Protein AF-A0A3R6WWB3-F1 (afdb_monomer_lite)

InterPro domains:
  IPR013087 Zinc finger C2H2-type [PS00028] (86-108)
  IPR022755 Zinc finger, double-stranded RNA binding [PF12171] (85-109)
  IPR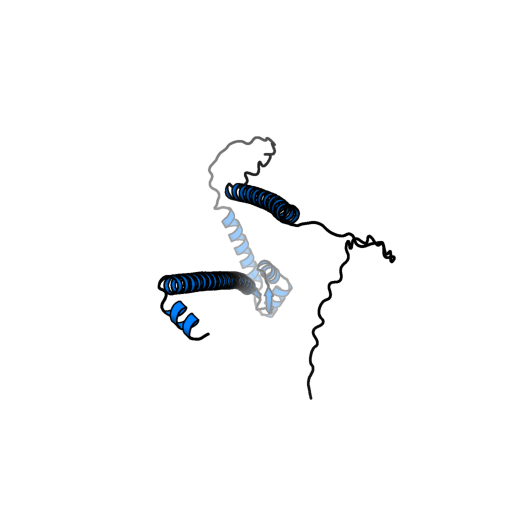036236 Zinc finger C2H2 superfamily [SSF57667] (83-112)
  IPR044648 DNAJ protein JJJ1 homolog, plant [PTHR45495] (1-199)

Foldseek 3Di:
DVVVVVCLVPPPVNVVVVVVVVVVVVVVVVVVVVVVVVVVVVVVVVVVVVVVVVVVVVVVVVVVVVVVVVVVVVVVVLQVVQFDADPLVRDTDSHPVVVVVVLPDPVNCVSCVVVVHHNVVVVVVVVVVVVVVVVVVPPPDDDDDDDDDDDDDDDDPPPPPPDDPVNVVVVVVVVVVVVVVVVVVVVVVVVVVVVVVVVVVPDDDDDDDDDDDDDDDDDDDDPDDDDDPDDDDDDDDDDDD

Secondary structure (DSSP, 8-state):
-HHHHHHHHH-HHHHHHHHHHHHHHHHHHHHHHHHHHHHHHHHHHHHHHHHHHHHHHHHHHHHHHHHHHHHHHHHHHHHHHT-EEETTTTEEESSHHHHHHHHHSHHHHHHHHHTT--THHHHHHHHHHHHHHHHTTSSS------------------------HHHHHHHHHHHHHHHHHHHHHHHHHHHHHHHHHHHHTT-----PPP--------------------PPP--------

Organism: Aphanomyces astaci (NCBI:txid112090)

Sequence (241 aa):
RALADYVRKRDKRMIKHAQEKEALRLSQAADKAAAAAARKLAFEAEKAAFQASWEAAATTSEYAAETLRAEEAKRRAKADAMVLVCHLCKKEFKSEKQAQNHLISKKHRDQMVLAGVDPSLLDELDELDARTHDHNQQTTASPSEQTTASPDQQTTPKVVVLLTPEEEAAKRQERDERERKAADKRQERKDKRKTQKKTSDGSVPIPMPALGKGKRVDDDEFPCGSCAMAFPTLKMCTTLP

Structure (mmCIF, N/CA/C/O backbone):
data_AF-A0A3R6WWB3-F1
#
_entry.id   AF-A0A3R6WWB3-F1
#
loop_
_atom_site.group_PDB
_atom_site.id
_atom_site.type_symbol
_atom_site.label_atom_id
_atom_site.label_alt_id
_atom_site.label_comp_id
_atom_site.label_asym_id
_atom_site.label_entity_id
_atom_site.label_seq_id
_atom_site.pdbx_PDB_ins_code
_atom_site.Cartn_x
_atom_site.Cartn_y
_atom_site.Cartn_z
_atom_site.occupancy
_atom_site.B_iso_or_equiv
_atom_site.auth_seq_id
_atom_site.auth_comp_id
_atom_site.auth_asym_id
_atom_site.auth_atom_id
_atom_site.pdbx_PDB_model_num
ATOM 1 N N . ARG A 1 1 ? 29.011 -2.802 -64.422 1.00 65.88 1 ARG A N 1
ATOM 2 C CA . ARG A 1 1 ? 28.680 -2.521 -62.997 1.00 65.88 1 ARG A CA 1
ATOM 3 C C . ARG A 1 1 ? 29.518 -3.359 -62.019 1.00 65.88 1 ARG A C 1
ATOM 5 O O . ARG A 1 1 ? 30.057 -2.770 -61.095 1.00 65.88 1 ARG A O 1
ATOM 12 N N . ALA A 1 2 ? 29.756 -4.653 -62.275 1.00 81.19 2 ALA A N 1
ATOM 13 C CA . ALA A 1 2 ? 30.529 -5.544 -61.391 1.00 81.19 2 ALA A CA 1
ATOM 14 C C . ALA A 1 2 ? 31.968 -5.086 -61.043 1.00 81.19 2 ALA A C 1
ATOM 16 O O . ALA A 1 2 ? 32.386 -5.215 -59.896 1.00 81.19 2 ALA A O 1
ATOM 17 N N . LEU A 1 3 ? 32.713 -4.494 -61.988 1.00 82.69 3 LEU A N 1
ATOM 18 C CA . LEU A 1 3 ? 34.083 -4.019 -61.731 1.00 82.69 3 LEU A CA 1
ATOM 19 C C . LEU A 1 3 ? 34.128 -2.883 -60.688 1.00 82.69 3 LEU A C 1
ATOM 21 O O . LEU A 1 3 ? 35.012 -2.841 -59.838 1.00 82.69 3 LEU A O 1
ATOM 25 N N . ALA A 1 4 ? 33.139 -1.985 -60.717 1.00 84.88 4 ALA A N 1
ATOM 26 C CA . ALA A 1 4 ? 33.050 -0.862 -59.786 1.00 84.88 4 ALA A CA 1
ATOM 27 C C . ALA A 1 4 ? 32.705 -1.321 -58.361 1.00 84.88 4 ALA A C 1
ATOM 29 O O . ALA A 1 4 ? 33.215 -0.764 -57.392 1.00 84.88 4 ALA A O 1
ATOM 30 N N . ASP A 1 5 ? 31.869 -2.354 -58.227 1.00 86.00 5 ASP A N 1
ATOM 31 C CA . ASP A 1 5 ? 31.566 -2.963 -56.930 1.00 86.00 5 ASP A CA 1
ATOM 32 C C . ASP A 1 5 ? 32.775 -3.737 -56.382 1.00 86.00 5 ASP A C 1
ATOM 34 O O . ASP A 1 5 ? 33.032 -3.693 -55.181 1.00 86.00 5 ASP A O 1
ATOM 38 N N . TYR A 1 6 ? 33.556 -4.388 -57.252 1.00 88.12 6 TYR A N 1
ATOM 39 C CA . TYR A 1 6 ? 34.809 -5.052 -56.879 1.00 88.12 6 TYR A CA 1
ATOM 40 C C . TYR A 1 6 ? 35.859 -4.056 -56.357 1.00 88.12 6 TYR A C 1
ATOM 42 O O . TYR A 1 6 ? 36.451 -4.286 -55.303 1.00 88.12 6 TYR A O 1
ATOM 50 N N . VAL A 1 7 ? 36.027 -2.905 -57.021 1.00 89.94 7 VAL A N 1
ATOM 51 C CA . VAL A 1 7 ? 36.916 -1.830 -56.545 1.00 89.94 7 VAL A CA 1
ATOM 52 C C . VAL A 1 7 ? 36.409 -1.239 -55.226 1.00 89.94 7 VAL A C 1
ATOM 54 O O . VAL A 1 7 ? 37.186 -1.132 -54.281 1.00 89.94 7 VAL A O 1
ATOM 57 N N . ARG A 1 8 ? 35.106 -0.940 -55.098 1.00 87.38 8 ARG A N 1
ATOM 58 C CA . ARG A 1 8 ? 34.522 -0.417 -53.844 1.00 87.38 8 ARG A CA 1
ATOM 59 C C . ARG A 1 8 ? 34.650 -1.386 -52.666 1.00 87.38 8 ARG A C 1
ATOM 61 O O . ARG A 1 8 ? 34.860 -0.935 -51.547 1.00 87.38 8 ARG A O 1
ATOM 68 N N . LYS A 1 9 ? 34.556 -2.698 -52.901 1.00 88.19 9 LYS A N 1
ATOM 69 C CA . LYS A 1 9 ? 34.743 -3.732 -51.866 1.00 88.19 9 LYS A CA 1
ATOM 70 C C . LYS A 1 9 ? 36.196 -3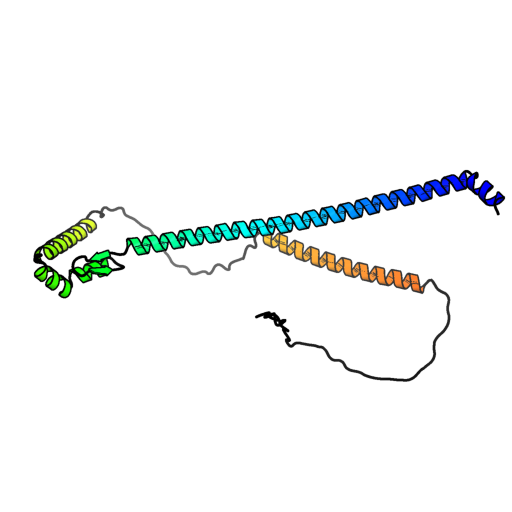.892 -51.420 1.00 88.19 9 LYS A C 1
ATOM 72 O O . LYS A 1 9 ? 36.418 -4.365 -50.313 1.00 88.19 9 LYS A O 1
ATOM 77 N N . ARG A 1 10 ? 37.169 -3.535 -52.264 1.00 90.38 10 ARG A N 1
ATOM 78 C CA . ARG A 1 10 ? 38.607 -3.687 -51.981 1.00 90.38 10 ARG A CA 1
ATOM 79 C C . ARG A 1 10 ? 39.285 -2.370 -51.580 1.00 90.38 10 ARG A C 1
ATOM 81 O O . ARG A 1 10 ? 40.380 -2.398 -51.018 1.00 90.38 10 ARG A O 1
ATOM 88 N N . ASP A 1 11 ? 38.648 -1.226 -51.836 1.00 92.38 11 ASP A N 1
ATOM 89 C CA . ASP A 1 11 ? 39.118 0.082 -51.381 1.00 92.38 11 ASP A CA 1
ATOM 90 C C . ASP A 1 11 ? 39.045 0.169 -49.849 1.00 92.38 11 ASP A C 1
ATOM 92 O O . ASP A 1 11 ? 37.975 0.167 -49.237 1.00 92.38 11 ASP A O 1
ATOM 96 N N . LYS A 1 12 ? 40.220 0.291 -49.226 1.00 91.81 12 LYS A N 1
ATOM 97 C CA . LYS A 1 12 ? 40.393 0.368 -47.771 1.00 91.81 12 LYS A CA 1
ATOM 98 C C . LYS A 1 12 ? 39.580 1.498 -47.134 1.00 91.81 12 LYS A C 1
ATOM 100 O O . LYS A 1 12 ? 39.138 1.343 -46.000 1.00 91.81 12 LYS A O 1
ATOM 105 N N . ARG A 1 13 ? 39.370 2.622 -47.829 1.00 91.44 13 ARG A N 1
ATOM 106 C CA . ARG A 1 13 ? 38.587 3.753 -47.298 1.00 91.44 13 ARG A CA 1
ATOM 107 C C . ARG A 1 13 ? 37.105 3.415 -47.208 1.00 91.44 13 ARG A C 1
ATOM 109 O O . ARG A 1 13 ? 36.472 3.715 -46.201 1.00 91.44 13 ARG A O 1
ATOM 116 N N . MET A 1 14 ? 36.578 2.731 -48.220 1.00 89.38 14 MET A N 1
ATOM 117 C CA . MET A 1 14 ? 35.185 2.285 -48.236 1.00 89.38 14 MET A CA 1
ATOM 118 C C . MET A 1 14 ? 34.925 1.203 -47.187 1.00 89.38 14 MET A C 1
ATOM 120 O O . MET A 1 14 ? 33.883 1.233 -46.537 1.00 89.38 14 MET A O 1
ATOM 124 N N . ILE A 1 15 ? 35.883 0.294 -46.975 1.00 90.31 15 ILE A N 1
ATOM 125 C CA . ILE A 1 15 ? 35.802 -0.727 -45.921 1.00 90.31 15 ILE A CA 1
ATOM 126 C C . ILE A 1 15 ? 35.776 -0.070 -44.535 1.00 90.31 15 ILE A C 1
ATOM 128 O O . ILE A 1 15 ? 34.892 -0.389 -43.745 1.00 90.31 15 ILE A O 1
ATOM 132 N N . LYS A 1 16 ? 36.684 0.877 -44.252 1.00 94.50 16 LYS A N 1
ATOM 133 C CA . LYS A 1 16 ? 36.702 1.607 -42.970 1.00 94.50 16 LYS A CA 1
ATOM 134 C C . LYS A 1 16 ? 35.398 2.356 -42.722 1.00 94.50 16 LYS A C 1
ATOM 136 O O . LYS A 1 16 ? 34.787 2.176 -41.680 1.00 94.50 16 LYS A O 1
ATOM 141 N N . HIS A 1 17 ? 34.918 3.103 -43.713 1.00 93.00 17 HIS A N 1
ATOM 142 C CA . HIS A 1 17 ? 33.653 3.824 -43.598 1.00 93.00 17 HIS A CA 1
ATOM 143 C C . HIS A 1 17 ? 32.457 2.876 -43.384 1.00 93.00 17 HIS A C 1
ATOM 145 O O . HIS A 1 17 ? 31.541 3.185 -42.625 1.00 93.00 17 HIS A O 1
ATOM 151 N N . ALA A 1 18 ? 32.447 1.700 -44.022 1.00 91.12 18 ALA A N 1
ATOM 152 C CA . ALA A 1 18 ? 31.419 0.688 -43.782 1.00 91.12 18 ALA A CA 1
ATOM 153 C C . ALA A 1 18 ? 31.501 0.104 -42.360 1.00 91.12 18 ALA A C 1
ATOM 155 O O . ALA A 1 18 ? 30.469 -0.037 -41.710 1.00 91.12 18 ALA A O 1
ATOM 156 N N . GLN A 1 19 ? 32.708 -0.178 -41.861 1.00 94.12 19 GLN A N 1
ATOM 157 C CA . GLN A 1 19 ? 32.939 -0.665 -40.498 1.00 94.12 19 GLN A CA 1
ATOM 158 C C . GLN A 1 19 ? 32.554 0.374 -39.441 1.00 94.12 19 GLN A C 1
ATOM 160 O O . GLN A 1 19 ? 31.873 0.033 -38.483 1.00 94.12 19 GLN A O 1
ATOM 165 N N . GLU A 1 20 ? 32.921 1.641 -39.631 1.00 94.88 20 GLU A N 1
ATOM 166 C CA . GLU A 1 20 ? 32.530 2.752 -38.755 1.00 94.88 20 GLU A CA 1
ATOM 167 C C . GLU A 1 20 ? 31.009 2.937 -38.740 1.00 94.88 20 GLU A C 1
ATOM 169 O O . GLU A 1 20 ? 30.409 3.123 -37.682 1.00 94.88 20 GLU A O 1
ATOM 174 N N . LYS A 1 21 ? 30.359 2.817 -39.904 1.00 95.25 21 LYS A N 1
ATOM 175 C CA . LYS A 1 21 ? 28.900 2.898 -40.014 1.00 95.25 21 LYS A CA 1
ATOM 176 C C . LYS A 1 21 ? 28.201 1.735 -39.308 1.00 95.25 21 LYS A C 1
ATOM 178 O O . LYS A 1 21 ? 27.205 1.967 -38.628 1.00 95.25 21 LYS A O 1
ATOM 183 N N . GLU A 1 22 ? 28.695 0.507 -39.453 1.00 93.75 22 GLU A N 1
ATOM 184 C CA . GLU A 1 22 ? 28.170 -0.659 -38.728 1.00 93.75 22 GLU A CA 1
ATOM 185 C C . GLU A 1 22 ? 28.425 -0.542 -37.220 1.00 93.75 22 GLU A C 1
ATOM 187 O O . GLU A 1 22 ? 27.504 -0.746 -36.433 1.00 93.75 22 GLU A O 1
ATOM 192 N N . ALA A 1 23 ? 29.615 -0.105 -36.800 1.00 95.62 23 ALA A N 1
ATOM 193 C CA . ALA A 1 23 ? 29.936 0.130 -35.393 1.00 95.62 23 ALA A CA 1
ATOM 194 C C . ALA A 1 23 ? 29.017 1.189 -34.762 1.00 95.62 23 ALA A C 1
ATOM 196 O O . ALA A 1 23 ? 28.506 0.979 -33.665 1.00 95.62 23 ALA A O 1
ATOM 197 N N . LEU A 1 24 ? 28.730 2.281 -35.480 1.00 95.25 24 LEU A N 1
ATOM 198 C CA . LEU A 1 24 ? 27.774 3.301 -35.045 1.00 95.25 24 LEU A CA 1
ATOM 199 C C . LEU A 1 24 ? 26.345 2.744 -34.948 1.00 95.25 24 LEU A C 1
ATOM 201 O O . LEU A 1 24 ? 25.599 3.090 -34.036 1.00 95.25 24 LEU A O 1
ATOM 205 N N . ARG A 1 25 ? 25.925 1.883 -35.885 1.00 95.25 25 ARG A N 1
ATOM 206 C CA . ARG A 1 25 ? 24.597 1.251 -35.811 1.00 95.25 25 ARG A CA 1
ATOM 207 C C . ARG A 1 25 ? 24.501 0.283 -34.639 1.00 95.25 25 ARG A C 1
ATOM 209 O O . ARG A 1 25 ? 23.464 0.261 -33.980 1.00 95.25 25 ARG A O 1
ATOM 216 N N . LEU A 1 26 ? 25.558 -0.478 -34.369 1.00 95.44 26 LEU A N 1
ATOM 217 C CA . LEU A 1 26 ? 25.625 -1.392 -33.233 1.00 95.44 26 LEU A CA 1
ATOM 218 C C . LEU A 1 26 ? 25.633 -0.639 -31.902 1.00 95.44 26 LEU A C 1
ATOM 220 O O . LEU A 1 26 ? 24.882 -1.022 -31.009 1.00 95.44 26 LEU A O 1
ATOM 224 N N . SER A 1 27 ? 26.385 0.460 -31.779 1.00 93.81 27 SER A N 1
ATOM 225 C CA . SER A 1 27 ? 26.360 1.281 -30.562 1.00 93.81 27 SER A CA 1
ATOM 226 C C . SER A 1 27 ? 24.981 1.900 -30.336 1.00 93.81 27 SER A C 1
ATOM 228 O O . SER A 1 27 ? 24.410 1.750 -29.263 1.00 93.81 27 SER A O 1
ATOM 230 N N . GLN A 1 28 ? 24.360 2.466 -31.375 1.00 94.75 28 GLN A N 1
ATOM 231 C CA . GLN A 1 28 ? 23.000 3.005 -31.277 1.00 94.75 28 GLN A CA 1
ATOM 232 C C . GLN A 1 28 ? 21.953 1.932 -30.949 1.00 94.75 28 GLN A C 1
ATOM 234 O O . GLN A 1 28 ? 20.959 2.229 -30.284 1.00 94.75 28 GLN A O 1
ATOM 239 N N . ALA A 1 29 ? 22.123 0.701 -31.435 1.00 96.19 29 ALA A N 1
ATOM 240 C CA . ALA A 1 29 ? 21.243 -0.412 -31.094 1.00 96.19 29 ALA A CA 1
ATOM 241 C C . ALA A 1 29 ? 21.435 -0.850 -29.634 1.00 96.19 29 ALA A C 1
ATOM 243 O O . ALA A 1 29 ? 20.441 -1.068 -28.943 1.00 96.19 29 ALA A O 1
ATOM 244 N N . ALA A 1 30 ? 22.681 -0.910 -29.156 1.00 96.31 30 ALA A N 1
ATOM 245 C CA . ALA A 1 30 ? 23.006 -1.207 -27.766 1.00 96.31 30 ALA A CA 1
ATOM 246 C C . ALA A 1 30 ? 22.457 -0.132 -26.814 1.00 96.31 30 ALA A C 1
ATOM 248 O O . ALA A 1 30 ? 21.774 -0.476 -25.853 1.00 96.31 30 ALA A O 1
ATOM 249 N N . ASP A 1 31 ? 22.635 1.153 -27.129 1.00 94.50 31 ASP A N 1
ATOM 250 C CA . ASP A 1 31 ? 22.113 2.268 -26.329 1.00 94.50 31 ASP A CA 1
ATOM 251 C C . ASP A 1 31 ? 20.579 2.249 -26.269 1.00 94.50 31 ASP A C 1
ATOM 253 O O . ASP A 1 31 ? 19.978 2.444 -25.212 1.00 94.50 31 ASP A O 1
ATOM 257 N N . LYS A 1 32 ? 19.915 1.952 -27.395 1.00 95.12 32 LYS A N 1
ATOM 258 C CA . LYS A 1 32 ? 18.452 1.800 -27.439 1.00 95.12 32 LYS A CA 1
ATOM 259 C C . LYS A 1 32 ? 17.975 0.584 -26.650 1.00 95.12 32 LYS A C 1
ATOM 261 O O . LYS A 1 32 ? 16.951 0.680 -25.975 1.00 95.12 32 LYS A O 1
ATOM 266 N N . ALA A 1 33 ? 18.688 -0.539 -26.720 1.00 96.12 33 ALA A N 1
ATOM 267 C CA . ALA A 1 33 ? 18.368 -1.736 -25.950 1.00 96.12 33 ALA A CA 1
ATOM 268 C C . ALA A 1 33 ? 18.559 -1.498 -24.445 1.00 96.12 33 ALA A C 1
ATOM 270 O O . ALA A 1 33 ? 17.676 -1.844 -23.664 1.00 96.12 33 ALA A O 1
ATOM 271 N N . ALA A 1 34 ? 19.645 -0.829 -24.049 1.00 96.31 34 ALA A N 1
ATOM 272 C CA . ALA A 1 34 ? 19.904 -0.436 -22.668 1.00 96.31 34 ALA A CA 1
ATOM 273 C C . ALA A 1 34 ? 18.837 0.540 -22.150 1.00 96.31 34 ALA A C 1
ATOM 275 O O . ALA A 1 34 ? 18.290 0.337 -21.069 1.00 96.31 34 ALA A O 1
ATOM 276 N N . ALA A 1 35 ? 18.454 1.544 -22.945 1.00 96.06 35 ALA A N 1
ATOM 277 C CA . ALA A 1 35 ? 17.377 2.466 -22.590 1.00 96.06 35 ALA A CA 1
ATOM 278 C C . ALA A 1 35 ? 16.014 1.758 -22.473 1.00 96.06 35 ALA A C 1
ATOM 280 O O . ALA A 1 35 ? 15.228 2.069 -21.578 1.00 96.06 35 ALA A O 1
ATOM 281 N N . ALA A 1 36 ? 15.720 0.792 -23.348 1.00 96.69 36 ALA A N 1
ATOM 282 C CA . ALA A 1 36 ? 14.500 -0.008 -23.264 1.00 96.69 36 ALA A CA 1
ATOM 283 C C . ALA A 1 36 ? 14.498 -0.927 -22.031 1.00 96.69 36 ALA A C 1
ATOM 285 O O . ALA A 1 36 ? 13.472 -1.034 -21.363 1.00 96.69 36 ALA A O 1
ATOM 286 N N . ALA A 1 37 ? 15.632 -1.549 -21.701 1.00 96.44 37 ALA A N 1
ATOM 287 C CA . ALA A 1 37 ? 15.787 -2.368 -20.502 1.00 96.44 37 ALA A CA 1
ATOM 288 C C . ALA A 1 37 ? 15.645 -1.531 -19.222 1.00 96.44 37 ALA A C 1
ATOM 290 O O . ALA A 1 37 ? 14.899 -1.916 -18.330 1.00 96.44 37 ALA A O 1
ATOM 291 N N . ALA A 1 38 ? 16.260 -0.345 -19.168 1.00 96.12 38 ALA A N 1
ATOM 292 C CA . ALA A 1 38 ? 16.121 0.576 -18.042 1.00 96.12 38 ALA A CA 1
ATOM 293 C C . ALA A 1 38 ? 14.666 1.035 -17.847 1.00 96.12 38 ALA A C 1
ATOM 295 O O . ALA A 1 38 ? 14.184 1.083 -16.721 1.00 96.12 38 ALA A O 1
ATOM 296 N N . ARG A 1 39 ? 13.934 1.312 -18.938 1.00 94.44 39 ARG A N 1
ATOM 297 C CA . ARG A 1 39 ? 12.499 1.641 -18.869 1.00 94.44 39 ARG A CA 1
ATOM 298 C C . ARG A 1 39 ? 11.655 0.478 -18.354 1.00 94.44 39 ARG A C 1
ATOM 300 O O . ARG A 1 39 ? 10.746 0.710 -17.567 1.00 94.44 39 ARG A O 1
ATOM 307 N N . LYS A 1 40 ? 11.948 -0.754 -18.784 1.00 96.44 40 LYS A N 1
ATOM 308 C CA . LYS A 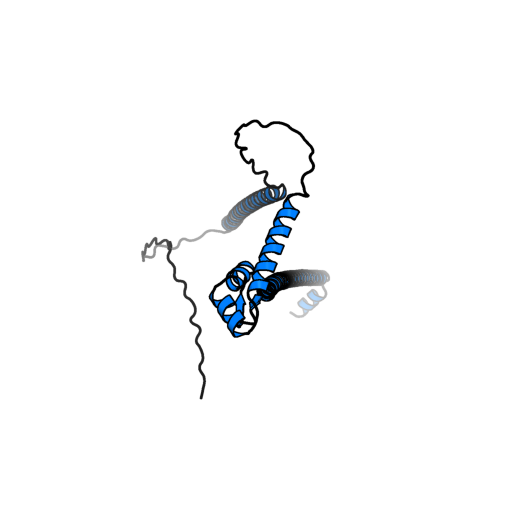1 40 ? 11.259 -1.952 -18.283 1.00 96.44 40 LYS A CA 1
ATOM 309 C C . LYS A 1 40 ? 11.532 -2.172 -16.799 1.00 96.44 40 LYS A C 1
ATOM 311 O O . LYS A 1 40 ? 10.584 -2.344 -16.051 1.00 96.44 40 LYS A O 1
ATOM 316 N N . LEU A 1 41 ? 12.790 -2.068 -16.374 1.00 96.50 41 LEU A N 1
ATOM 317 C CA . LEU A 1 41 ? 13.169 -2.207 -14.968 1.00 96.50 41 LEU A CA 1
ATOM 318 C C . LEU A 1 41 ? 12.520 -1.118 -14.105 1.00 96.50 41 LEU A C 1
ATOM 320 O O . LEU A 1 41 ? 11.993 -1.423 -13.043 1.00 96.50 41 LEU A O 1
ATOM 324 N N . ALA A 1 42 ? 12.490 0.134 -14.574 1.00 96.81 42 ALA A N 1
ATOM 325 C CA . ALA A 1 42 ? 11.803 1.218 -13.872 1.00 96.81 42 ALA A CA 1
ATOM 326 C C . ALA A 1 42 ? 10.295 0.951 -13.734 1.00 96.81 42 ALA A C 1
ATOM 328 O O . ALA A 1 42 ? 9.740 1.129 -12.656 1.00 96.81 42 ALA A O 1
ATOM 329 N N . PHE A 1 43 ? 9.648 0.468 -14.798 1.00 97.56 43 PHE A N 1
ATOM 330 C CA . PHE A 1 43 ? 8.232 0.107 -14.766 1.00 97.56 43 PHE A CA 1
ATOM 331 C C . PHE A 1 43 ? 7.951 -1.087 -13.842 1.00 97.56 43 PHE A C 1
ATOM 333 O O . PHE A 1 43 ? 6.974 -1.083 -13.101 1.00 97.56 43 PHE A O 1
ATOM 340 N N . GLU A 1 44 ? 8.807 -2.108 -13.854 1.00 96.62 44 GLU A N 1
ATOM 341 C CA . GLU A 1 44 ? 8.699 -3.260 -12.955 1.00 96.62 44 GLU A CA 1
ATOM 342 C C . GLU A 1 44 ? 8.920 -2.859 -11.493 1.00 96.62 44 GLU A C 1
ATOM 344 O O . GLU A 1 44 ? 8.186 -3.322 -10.624 1.00 96.62 44 GLU A O 1
ATOM 349 N N . ALA A 1 45 ? 9.862 -1.951 -11.223 1.00 96.50 45 ALA A N 1
ATOM 350 C CA . ALA A 1 45 ? 10.088 -1.397 -9.893 1.00 96.50 45 ALA A CA 1
ATOM 351 C C . ALA A 1 45 ? 8.890 -0.568 -9.405 1.00 96.50 45 ALA A C 1
ATOM 353 O O . ALA A 1 45 ? 8.467 -0.727 -8.263 1.00 96.50 45 ALA A O 1
ATOM 354 N N . GLU A 1 46 ? 8.300 0.267 -10.264 1.00 95.25 46 GLU A N 1
ATOM 355 C CA . GLU A 1 46 ? 7.086 1.026 -9.939 1.00 95.25 46 GLU A CA 1
ATOM 356 C C . GLU A 1 46 ? 5.900 0.091 -9.679 1.00 95.25 46 GLU A C 1
ATOM 358 O O . GLU A 1 46 ? 5.190 0.243 -8.686 1.00 95.25 46 GLU A O 1
ATOM 363 N N . LYS A 1 47 ? 5.725 -0.936 -10.518 1.00 97.44 47 LYS A N 1
ATOM 364 C CA . LYS A 1 47 ? 4.692 -1.957 -10.325 1.00 97.44 47 LYS A CA 1
ATOM 365 C C . LYS A 1 47 ? 4.884 -2.712 -9.007 1.00 97.44 47 LYS A C 1
ATOM 367 O O . LYS A 1 47 ? 3.908 -2.925 -8.292 1.00 97.44 47 LYS A O 1
ATOM 372 N N . ALA A 1 48 ? 6.114 -3.101 -8.677 1.00 96.19 48 ALA A N 1
ATOM 373 C CA . ALA A 1 48 ? 6.428 -3.770 -7.419 1.00 96.19 48 ALA A CA 1
ATOM 374 C C . ALA A 1 48 ? 6.179 -2.853 -6.212 1.00 96.19 48 ALA A C 1
ATOM 376 O O . ALA A 1 48 ? 5.598 -3.293 -5.225 1.00 96.19 48 ALA A O 1
ATOM 377 N N . ALA A 1 49 ? 6.544 -1.570 -6.303 1.00 95.38 49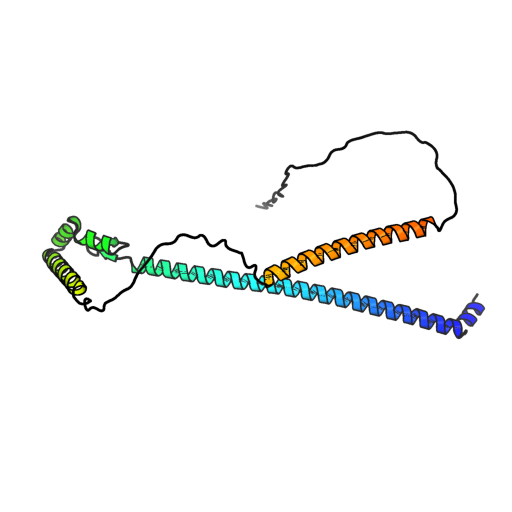 ALA A N 1
ATOM 378 C CA . ALA A 1 49 ? 6.276 -0.587 -5.255 1.00 95.38 49 ALA A CA 1
ATOM 379 C C . ALA A 1 49 ? 4.770 -0.343 -5.060 1.00 95.38 49 ALA A C 1
ATOM 381 O O . ALA A 1 49 ? 4.302 -0.256 -3.926 1.00 95.38 49 ALA A O 1
ATOM 382 N N . PHE A 1 50 ? 4.001 -0.282 -6.151 1.00 96.19 50 PHE A N 1
ATOM 383 C CA . PHE A 1 50 ? 2.544 -0.173 -6.099 1.00 96.19 50 PHE A CA 1
ATOM 384 C C . PHE A 1 50 ? 1.899 -1.414 -5.475 1.00 96.19 50 PHE A C 1
ATOM 386 O O . PHE A 1 50 ? 1.000 -1.301 -4.647 1.00 96.19 50 PHE A O 1
ATOM 393 N N . GLN A 1 51 ? 2.370 -2.608 -5.834 1.00 93.81 51 GLN A N 1
ATOM 394 C CA . GLN A 1 51 ? 1.868 -3.838 -5.233 1.00 93.81 51 GLN A CA 1
ATOM 395 C C . GLN A 1 51 ? 2.208 -3.910 -3.737 1.00 93.81 51 GLN A C 1
ATOM 397 O O . GLN A 1 51 ? 1.335 -4.217 -2.930 1.00 93.81 51 GLN A O 1
ATOM 402 N N . ALA A 1 52 ? 3.434 -3.550 -3.351 1.00 93.81 52 ALA A N 1
ATOM 403 C CA . ALA A 1 52 ? 3.848 -3.523 -1.953 1.00 93.81 52 ALA A CA 1
ATOM 404 C C . ALA A 1 52 ? 3.032 -2.521 -1.121 1.00 93.81 52 ALA A C 1
ATOM 406 O O . ALA A 1 52 ? 2.659 -2.826 0.009 1.00 93.81 52 ALA A O 1
ATOM 407 N N . SER A 1 53 ? 2.711 -1.341 -1.666 1.00 91.81 53 SER A N 1
ATOM 408 C CA . SER A 1 53 ? 1.864 -0.372 -0.960 1.00 91.81 53 SER A CA 1
ATOM 409 C C . SER A 1 53 ? 0.422 -0.862 -0.814 1.00 91.81 53 SER A C 1
ATOM 411 O O . SER A 1 53 ? -0.201 -0.626 0.221 1.00 91.81 53 SER A O 1
ATOM 413 N N . TRP A 1 54 ? -0.093 -1.599 -1.801 1.00 93.69 54 TRP A N 1
ATOM 414 C CA . TRP A 1 54 ? -1.411 -2.221 -1.729 1.00 93.69 54 TRP A CA 1
ATOM 415 C C . TRP A 1 54 ? -1.468 -3.339 -0.677 1.00 93.69 54 TRP A C 1
ATOM 417 O O . TRP A 1 54 ? -2.388 -3.368 0.138 1.00 93.69 54 TRP A O 1
ATOM 427 N N . GLU A 1 55 ? -0.457 -4.208 -0.623 1.00 90.38 55 GLU A N 1
ATOM 428 C CA . GLU A 1 55 ? -0.338 -5.265 0.394 1.00 90.38 55 GLU A CA 1
ATOM 429 C C . GLU A 1 55 ? -0.114 -4.686 1.806 1.00 90.38 55 GLU A C 1
ATOM 431 O O . GLU A 1 55 ? -0.702 -5.157 2.783 1.00 90.38 55 GLU A O 1
ATOM 436 N N . ALA A 1 56 ? 0.661 -3.604 1.931 1.00 87.75 56 ALA A N 1
ATOM 437 C CA . ALA A 1 56 ? 0.825 -2.877 3.192 1.00 87.75 56 ALA A CA 1
ATOM 438 C C . ALA A 1 56 ? -0.489 -2.220 3.662 1.00 87.75 56 ALA A C 1
ATOM 440 O O . ALA A 1 56 ? -0.815 -2.230 4.851 1.00 87.75 56 ALA A O 1
ATOM 441 N N . ALA A 1 57 ? -1.287 -1.679 2.737 1.00 85.25 57 ALA A N 1
ATOM 442 C CA . ALA A 1 57 ? -2.607 -1.141 3.054 1.00 85.25 57 ALA A CA 1
ATOM 443 C C . ALA A 1 57 ? -3.591 -2.251 3.466 1.00 85.25 57 ALA A C 1
ATOM 445 O O . ALA A 1 57 ? -4.345 -2.072 4.424 1.00 85.25 57 ALA A O 1
ATOM 446 N N . ALA A 1 58 ? -3.551 -3.408 2.796 1.00 84.56 58 ALA A N 1
ATOM 447 C CA . ALA A 1 58 ? -4.374 -4.568 3.134 1.00 84.56 58 ALA A CA 1
ATOM 448 C C . ALA A 1 58 ? -4.056 -5.102 4.539 1.00 84.56 58 ALA A C 1
ATOM 450 O O . ALA A 1 58 ? -4.960 -5.255 5.355 1.00 84.56 58 ALA A O 1
ATOM 451 N N . THR A 1 59 ? -2.777 -5.284 4.868 1.00 81.62 59 THR A N 1
ATOM 452 C CA . THR A 1 59 ? -2.346 -5.726 6.209 1.00 81.62 59 THR A CA 1
ATOM 453 C C . THR A 1 59 ? -2.699 -4.715 7.301 1.00 81.62 59 THR A C 1
ATOM 455 O O . THR A 1 59 ? -3.169 -5.096 8.374 1.00 81.62 59 THR A O 1
ATOM 458 N N . THR A 1 60 ? -2.567 -3.415 7.024 1.00 80.88 60 THR A N 1
ATOM 459 C CA . THR A 1 60 ? -3.008 -2.360 7.953 1.00 80.88 60 THR A CA 1
ATOM 460 C C . THR A 1 60 ? -4.525 -2.406 8.167 1.00 80.88 60 THR A C 1
ATOM 462 O O . THR A 1 60 ? -4.999 -2.266 9.296 1.00 80.88 60 THR A O 1
ATOM 465 N N . SER A 1 61 ? -5.297 -2.652 7.104 1.00 84.12 61 SER A N 1
ATOM 466 C CA . SER A 1 61 ? -6.751 -2.823 7.178 1.00 84.12 61 SER A CA 1
ATOM 467 C C . SER A 1 61 ? -7.149 -4.069 7.971 1.00 84.12 61 SER A C 1
ATOM 469 O O . SER A 1 61 ? -8.117 -4.023 8.725 1.00 84.12 61 SER A O 1
ATOM 471 N N . GLU A 1 62 ? -6.428 -5.179 7.825 1.00 80.62 62 GLU A N 1
ATOM 472 C CA . GLU A 1 62 ? -6.676 -6.395 8.603 1.00 80.62 62 GLU A CA 1
ATOM 473 C C . GLU A 1 62 ? -6.367 -6.189 10.084 1.00 80.62 62 GLU A C 1
ATOM 475 O O . GLU A 1 62 ? -7.165 -6.585 10.931 1.00 80.62 62 GLU A O 1
ATOM 480 N N . TYR A 1 63 ? -5.275 -5.496 10.410 1.00 77.44 63 TYR A N 1
ATOM 481 C CA . TYR A 1 63 ? -4.958 -5.130 11.789 1.00 77.44 63 TYR A CA 1
ATOM 482 C C . TYR A 1 63 ? -6.021 -4.196 12.395 1.00 77.44 63 TYR A C 1
ATOM 484 O O . TYR A 1 63 ? -6.472 -4.393 13.527 1.00 77.44 63 TYR A O 1
ATOM 492 N N . ALA A 1 64 ? -6.496 -3.210 11.628 1.00 81.75 64 ALA A N 1
ATOM 493 C CA . ALA A 1 64 ? -7.609 -2.354 12.037 1.00 81.75 64 ALA A CA 1
ATOM 494 C C . ALA A 1 64 ? -8.914 -3.154 12.234 1.00 81.75 64 ALA A C 1
ATOM 496 O O . ALA A 1 64 ? -9.649 -2.922 13.193 1.00 81.75 64 ALA A O 1
ATOM 497 N N . ALA A 1 65 ? -9.192 -4.136 11.375 1.00 85.44 65 ALA A N 1
ATOM 498 C CA . ALA A 1 65 ? -10.354 -5.008 11.523 1.00 85.44 65 ALA A CA 1
ATOM 499 C C . ALA A 1 65 ? -10.237 -5.917 12.756 1.00 85.44 65 ALA A C 1
ATOM 501 O O . ALA A 1 65 ? -11.214 -6.095 13.481 1.00 85.44 65 ALA A O 1
ATOM 502 N N . GLU A 1 66 ? -9.053 -6.465 13.026 1.00 87.88 66 GLU A N 1
ATOM 503 C CA . GLU A 1 66 ? -8.818 -7.347 14.170 1.00 87.88 66 GLU A CA 1
ATOM 504 C C . GLU A 1 66 ? -8.927 -6.598 15.499 1.00 87.88 66 GLU A C 1
ATOM 506 O O . GLU A 1 66 ? -9.585 -7.062 16.430 1.00 87.88 66 GLU A O 1
ATOM 511 N N . THR A 1 67 ? -8.371 -5.388 15.577 1.00 86.25 67 THR A N 1
ATOM 512 C CA . THR A 1 67 ? -8.532 -4.530 16.761 1.00 86.25 67 THR A CA 1
ATOM 513 C C . THR A 1 67 ? -9.998 -4.167 17.010 1.00 86.25 67 THR A C 1
ATOM 515 O O . THR A 1 67 ? -10.450 -4.205 18.157 1.00 86.25 67 THR A O 1
ATOM 518 N N . LEU A 1 68 ? -10.773 -3.902 15.953 1.00 86.88 68 LEU A N 1
ATOM 519 C CA . LEU A 1 68 ? -12.207 -3.633 16.067 1.00 86.88 68 LEU A CA 1
ATOM 520 C C . LEU A 1 68 ? -12.988 -4.871 16.537 1.00 86.88 68 LEU A C 1
ATOM 522 O O . LEU A 1 68 ? -13.804 -4.760 17.453 1.00 86.88 68 LEU A O 1
ATOM 526 N N . ARG A 1 69 ? -12.685 -6.066 16.006 1.00 90.56 69 ARG A N 1
ATOM 527 C CA . ARG A 1 69 ? -13.268 -7.332 16.493 1.00 90.56 69 ARG A CA 1
ATOM 528 C C . ARG A 1 69 ? -12.933 -7.595 17.957 1.00 90.56 69 ARG A C 1
ATOM 530 O O . ARG A 1 69 ? -13.807 -8.022 18.709 1.00 90.56 69 ARG A O 1
ATOM 537 N N . ALA A 1 70 ? -11.698 -7.331 18.379 1.00 89.94 70 ALA A N 1
ATOM 538 C CA . ALA A 1 70 ? -11.282 -7.512 19.766 1.00 89.94 70 ALA A CA 1
ATOM 539 C C . ALA A 1 70 ? -12.041 -6.569 20.716 1.00 89.94 70 ALA A C 1
ATOM 541 O O . ALA A 1 70 ? -12.470 -6.990 21.792 1.00 89.94 70 ALA A O 1
ATOM 542 N N . GLU A 1 71 ? -12.259 -5.312 20.326 1.00 89.38 71 GLU A N 1
ATOM 543 C CA . GLU A 1 71 ? -13.069 -4.369 21.107 1.00 89.38 71 GLU A CA 1
ATOM 544 C C . GLU A 1 71 ? -14.552 -4.764 21.151 1.00 89.38 71 GLU A C 1
ATOM 546 O O . GLU A 1 71 ? -15.177 -4.708 22.216 1.00 89.38 71 GLU A O 1
ATOM 551 N N . GLU A 1 72 ? -15.118 -5.241 20.042 1.00 90.31 72 GLU A N 1
ATOM 552 C CA . GLU A 1 72 ? -16.479 -5.785 20.027 1.00 90.31 72 GLU A CA 1
ATOM 553 C C . GLU A 1 72 ? -16.612 -7.025 20.915 1.00 90.31 72 GLU A C 1
ATOM 555 O O . GLU A 1 72 ? -17.575 -7.129 21.677 1.00 90.31 72 GLU A O 1
ATOM 560 N N . ALA A 1 73 ? -15.637 -7.936 20.880 1.00 89.94 73 ALA A N 1
ATOM 561 C CA . ALA A 1 73 ? -15.609 -9.118 21.734 1.00 89.94 73 ALA A CA 1
ATOM 562 C C . ALA A 1 73 ? -15.538 -8.733 23.217 1.00 89.94 73 ALA A C 1
ATOM 564 O O . ALA A 1 73 ? -16.302 -9.262 24.022 1.00 89.94 73 ALA A O 1
ATOM 565 N N . LYS A 1 74 ? -14.706 -7.748 23.586 1.00 89.00 74 LYS A N 1
ATOM 566 C CA . LYS A 1 74 ? -14.676 -7.207 24.955 1.00 89.00 74 LYS A CA 1
ATOM 567 C C . LYS A 1 74 ? -16.007 -6.572 25.344 1.00 89.00 74 LYS A C 1
ATOM 569 O O . LYS A 1 74 ? -16.434 -6.724 26.486 1.00 89.00 74 LYS A O 1
ATOM 574 N N . ARG A 1 75 ? -16.672 -5.848 24.436 1.00 84.56 75 ARG A N 1
ATOM 575 C CA . ARG A 1 75 ? -17.996 -5.267 24.712 1.00 84.56 75 ARG A CA 1
ATOM 576 C C . ARG A 1 75 ? -19.066 -6.330 24.905 1.00 84.56 75 ARG A C 1
ATOM 578 O O . ARG A 1 75 ? -19.858 -6.190 25.830 1.00 84.56 75 ARG A O 1
ATOM 585 N N . ARG A 1 76 ? -19.065 -7.387 24.092 1.00 84.56 76 ARG A N 1
ATOM 586 C CA . ARG A 1 76 ? -19.971 -8.531 24.260 1.00 84.56 76 ARG A CA 1
ATOM 587 C C . ARG A 1 76 ? -19.692 -9.267 25.565 1.00 84.56 76 ARG A C 1
ATOM 589 O O . ARG A 1 76 ? -20.604 -9.408 26.359 1.00 84.56 76 ARG A O 1
ATOM 596 N N . ALA A 1 77 ? -18.431 -9.577 25.865 1.00 82.12 77 ALA A N 1
ATOM 597 C CA . ALA A 1 77 ? -18.051 -10.215 27.124 1.00 82.12 77 ALA A CA 1
ATOM 598 C C . ALA A 1 77 ? -18.455 -9.383 28.355 1.00 82.12 77 ALA A C 1
ATOM 600 O O . ALA A 1 77 ? -18.940 -9.936 29.335 1.00 82.12 77 ALA A O 1
ATOM 601 N N . LYS A 1 78 ? -18.311 -8.050 28.306 1.00 79.94 78 LYS A N 1
ATOM 602 C CA . LYS A 1 78 ? -18.803 -7.157 29.369 1.00 79.94 78 LYS A CA 1
ATOM 603 C C . LYS A 1 78 ? -20.329 -7.146 29.460 1.00 79.94 78 LYS A C 1
ATOM 605 O O . LYS A 1 78 ? -20.853 -7.092 30.563 1.00 79.94 78 LYS A O 1
ATOM 610 N N . ALA A 1 79 ? -21.034 -7.175 28.330 1.00 77.44 79 ALA A N 1
ATOM 611 C CA . ALA A 1 79 ? -22.492 -7.226 28.315 1.00 77.44 79 ALA A CA 1
ATOM 612 C C . ALA A 1 79 ? -23.016 -8.554 28.881 1.00 77.44 79 ALA A C 1
ATOM 614 O O . ALA A 1 79 ? -23.928 -8.526 29.700 1.00 77.44 79 ALA A O 1
ATOM 615 N N . ASP A 1 80 ? -22.399 -9.677 28.509 1.00 72.94 80 ASP A N 1
ATOM 616 C CA . ASP A 1 80 ? -22.768 -11.021 28.963 1.00 72.94 80 ASP A CA 1
ATOM 617 C C . ASP A 1 80 ? -22.419 -11.229 30.445 1.00 72.94 80 ASP A C 1
ATOM 619 O O . ASP A 1 80 ? -23.225 -11.766 31.201 1.00 72.94 80 ASP A O 1
ATOM 623 N N . ALA A 1 81 ? -21.266 -10.726 30.905 1.00 70.94 81 ALA A N 1
ATOM 624 C CA . ALA A 1 81 ? -20.876 -10.777 32.317 1.00 70.94 81 ALA A CA 1
ATOM 625 C C . ALA A 1 81 ? -21.767 -9.914 33.233 1.00 70.94 81 ALA A C 1
ATOM 627 O O . ALA A 1 81 ? -21.802 -10.141 34.438 1.00 70.94 81 ALA A O 1
ATOM 628 N N . MET A 1 82 ? -22.480 -8.925 32.683 1.00 69.69 82 MET A N 1
ATOM 629 C CA . MET A 1 82 ? -23.404 -8.064 33.433 1.00 69.69 82 MET A CA 1
ATOM 630 C C . MET A 1 82 ? -24.856 -8.561 33.410 1.00 69.69 82 MET A C 1
ATOM 632 O O . MET A 1 82 ? -25.736 -7.868 33.927 1.00 69.69 82 MET A O 1
ATOM 636 N N . VAL A 1 83 ? -25.133 -9.735 32.827 1.00 79.56 83 VAL A N 1
ATOM 637 C CA . VAL A 1 83 ? -26.471 -10.334 32.889 1.00 79.56 83 VAL A CA 1
ATOM 638 C C . VAL A 1 83 ? -26.652 -11.021 34.240 1.00 79.56 83 VAL A C 1
ATOM 640 O O . VAL A 1 83 ? -26.190 -12.134 34.472 1.00 79.56 83 VAL A O 1
ATOM 643 N N . LEU A 1 84 ? -27.349 -10.343 35.146 1.00 82.75 84 LEU A N 1
ATOM 644 C CA . LEU A 1 84 ? -27.739 -10.870 36.450 1.00 82.75 84 LEU A CA 1
ATOM 645 C C . LEU A 1 84 ? -29.127 -11.494 36.338 1.00 82.75 84 LEU A C 1
ATOM 647 O O . LEU A 1 84 ? -30.057 -10.856 35.848 1.00 82.75 84 LEU A O 1
ATOM 651 N N . VAL A 1 85 ? -29.295 -12.728 36.804 1.00 87.56 85 VAL A N 1
ATOM 652 C CA . VAL A 1 85 ? -30.563 -13.458 36.676 1.00 87.56 85 VAL A CA 1
ATOM 653 C C . VAL A 1 85 ? -31.151 -13.740 38.050 1.00 87.56 85 VAL A C 1
ATOM 655 O O . VAL A 1 85 ? -30.493 -14.308 38.915 1.00 87.56 85 VAL A O 1
ATOM 658 N N . CYS A 1 86 ? -32.420 -13.388 38.252 1.00 88.94 86 CYS A N 1
ATOM 659 C CA . CYS A 1 86 ? -33.168 -13.826 39.426 1.00 88.94 86 CYS A CA 1
ATOM 660 C C . CYS A 1 86 ? -33.800 -15.196 39.150 1.00 88.94 86 CYS A C 1
ATOM 662 O O . CYS A 1 86 ? -34.695 -15.300 38.311 1.00 88.94 86 CYS A O 1
ATOM 664 N N . HIS A 1 87 ? -33.387 -16.242 39.868 1.00 86.62 87 HIS A N 1
ATOM 665 C CA . HIS A 1 87 ? -33.889 -17.607 39.657 1.00 86.62 87 HIS A CA 1
ATOM 666 C C . HIS A 1 87 ? -35.353 -17.811 40.075 1.00 86.62 87 HIS A C 1
ATOM 668 O O . HIS A 1 87 ? -36.045 -18.625 39.465 1.00 86.62 87 HIS A O 1
ATOM 674 N N . LEU A 1 88 ? -35.845 -17.045 41.056 1.00 86.50 88 LEU A N 1
ATOM 675 C CA . LEU A 1 88 ? -37.239 -17.121 41.512 1.00 86.50 88 LEU A CA 1
ATOM 676 C C . LEU A 1 88 ? -38.195 -16.544 40.465 1.00 86.50 88 LEU A C 1
ATOM 678 O O . LEU A 1 88 ? -39.172 -17.180 40.079 1.00 86.50 88 LEU A O 1
ATOM 682 N N . CYS A 1 89 ? -37.865 -15.362 39.941 1.00 87.81 89 CYS A N 1
ATOM 683 C CA . CYS A 1 89 ? -38.700 -14.676 38.959 1.00 87.81 89 CYS A CA 1
ATOM 684 C C . CYS A 1 89 ? -38.351 -15.014 37.503 1.00 87.81 89 CYS A C 1
ATOM 686 O O . CYS A 1 89 ? -39.081 -14.592 36.605 1.00 87.81 89 CYS A O 1
ATOM 688 N N . LYS A 1 90 ? -37.244 -15.733 37.266 1.00 88.19 90 LYS A N 1
ATOM 689 C CA . LYS A 1 90 ? -36.664 -16.049 35.946 1.00 88.19 90 LYS A CA 1
ATOM 690 C C . LYS A 1 90 ? -36.480 -14.806 35.064 1.00 88.19 90 LYS A C 1
ATOM 692 O O . LYS A 1 90 ? -36.759 -14.835 33.869 1.00 88.19 90 LYS A O 1
ATOM 697 N N . LYS A 1 91 ? -36.067 -13.691 35.676 1.00 87.81 91 LYS A N 1
ATOM 698 C CA . LYS A 1 91 ? -35.845 -12.406 34.995 1.00 87.81 91 LYS A CA 1
ATOM 699 C C . LYS A 1 91 ? -34.361 -12.112 34.882 1.00 87.81 91 LYS A C 1
ATOM 701 O O . LYS A 1 91 ? -33.636 -12.271 35.860 1.00 87.81 91 LYS A O 1
ATOM 706 N N . GLU A 1 92 ? -33.961 -11.642 33.709 1.00 88.50 92 GLU A N 1
ATOM 707 C CA . GLU A 1 92 ? -32.601 -11.215 33.399 1.00 88.50 92 GLU A CA 1
ATOM 708 C C . GLU A 1 92 ? -32.502 -9.688 33.495 1.00 88.50 92 GLU A C 1
ATOM 710 O O . GLU A 1 92 ? -33.351 -8.954 32.981 1.00 88.50 92 GLU A O 1
ATOM 715 N N . PHE A 1 93 ? -31.458 -9.208 34.157 1.00 87.56 93 PHE A N 1
ATOM 716 C CA . PHE A 1 93 ? -31.176 -7.800 34.391 1.00 87.56 93 PHE A CA 1
ATOM 717 C C . PHE A 1 93 ? -29.808 -7.468 33.816 1.00 87.56 93 PHE A C 1
ATOM 719 O O . PHE A 1 93 ? -28.858 -8.217 33.992 1.00 87.56 93 PHE A O 1
ATOM 726 N N . LYS A 1 94 ? -29.696 -6.317 33.149 1.00 84.62 94 LYS A N 1
ATOM 727 C CA . LYS A 1 94 ? -28.429 -5.844 32.558 1.00 84.62 94 LYS A CA 1
ATOM 728 C C . LYS A 1 94 ? -27.588 -5.012 33.530 1.00 84.62 94 LYS A C 1
ATOM 730 O O . LYS A 1 94 ? -26.542 -4.494 33.158 1.00 84.62 94 LYS A O 1
ATOM 735 N N . SER A 1 95 ? -28.104 -4.770 34.733 1.00 83.62 95 SER A N 1
ATOM 736 C CA . SER A 1 95 ? -27.500 -3.885 35.722 1.00 83.62 95 SER A CA 1
ATOM 737 C C . SER A 1 95 ? -27.822 -4.365 37.129 1.00 83.62 95 SER A C 1
ATOM 739 O O . SER A 1 95 ? -28.965 -4.712 37.431 1.00 83.62 95 SER A O 1
ATOM 741 N N . GLU A 1 96 ? -26.826 -4.297 38.003 1.00 84.75 96 GLU A N 1
ATOM 742 C CA . GLU A 1 96 ? -26.934 -4.623 39.426 1.00 84.75 96 GLU A CA 1
ATOM 743 C C . GLU A 1 96 ? -28.003 -3.802 40.145 1.00 84.75 96 GLU A C 1
ATOM 745 O O . GLU A 1 96 ? -28.850 -4.360 40.835 1.00 84.75 96 GLU A O 1
ATOM 750 N N . LYS A 1 97 ? -28.089 -2.498 39.863 1.00 86.00 97 LYS A N 1
ATOM 751 C CA . LYS A 1 97 ? -29.139 -1.632 40.424 1.00 86.00 97 LYS A CA 1
ATOM 752 C C . LYS A 1 97 ? -30.549 -2.080 40.029 1.00 86.00 97 LYS A C 1
ATOM 754 O O . LYS A 1 97 ? -31.499 -1.887 40.783 1.00 86.00 97 LYS A O 1
ATOM 759 N N . GLN A 1 98 ? -30.717 -2.649 38.832 1.00 87.75 98 GLN A N 1
ATOM 760 C CA . GLN A 1 98 ? -32.015 -3.179 38.400 1.00 87.75 98 GLN A CA 1
ATOM 761 C C . GLN A 1 98 ? -32.344 -4.491 39.118 1.00 87.75 98 GLN A C 1
ATOM 763 O O . GLN A 1 98 ? -33.502 -4.697 39.479 1.00 87.75 98 GLN A O 1
ATOM 768 N N . ALA A 1 99 ? -31.338 -5.335 39.361 1.00 88.31 99 ALA A N 1
ATOM 769 C CA . ALA A 1 99 ? -31.489 -6.559 40.137 1.00 88.31 99 ALA A CA 1
ATOM 770 C C . ALA A 1 99 ? -31.822 -6.257 41.611 1.00 88.31 99 ALA A C 1
ATOM 772 O O . ALA A 1 99 ? -32.801 -6.790 42.121 1.00 88.31 99 ALA A O 1
ATOM 773 N N . GLN A 1 100 ? -31.112 -5.333 42.264 1.00 87.38 100 GLN A N 1
ATOM 774 C CA . GLN A 1 100 ? -31.395 -4.909 43.646 1.00 87.38 100 GLN A CA 1
ATOM 775 C C . GLN A 1 100 ? -32.815 -4.341 43.794 1.00 87.38 100 GLN A C 1
ATOM 777 O O . GLN A 1 100 ? -33.602 -4.809 44.614 1.00 87.38 100 GLN A O 1
ATOM 782 N N . ASN A 1 101 ? -33.214 -3.414 42.916 1.00 89.62 101 ASN A N 1
ATOM 783 C CA . ASN A 1 101 ? -34.584 -2.889 42.914 1.00 89.62 101 ASN A CA 1
ATOM 784 C C . ASN A 1 101 ? -35.639 -3.983 42.678 1.00 89.62 101 ASN A C 1
ATOM 786 O O . ASN A 1 101 ? -36.765 -3.892 43.174 1.00 89.62 101 ASN A O 1
ATOM 790 N N . HIS A 1 102 ? -35.304 -5.017 41.903 1.00 90.81 102 HIS A N 1
ATOM 791 C CA . HIS A 1 102 ? -36.185 -6.158 41.709 1.00 90.81 102 HIS A CA 1
ATOM 792 C C . HIS A 1 102 ? -36.357 -6.978 42.991 1.00 90.81 102 HIS A C 1
ATOM 794 O O . HIS A 1 102 ? -37.498 -7.323 43.305 1.00 90.81 102 HIS A O 1
ATOM 800 N N . LEU A 1 103 ? -35.277 -7.240 43.728 1.00 87.62 103 LEU A N 1
ATOM 801 C CA . LEU A 1 103 ? -35.301 -7.992 44.986 1.00 87.62 103 LEU A CA 1
ATOM 802 C C . LEU A 1 103 ? -36.176 -7.303 46.050 1.00 87.62 103 LEU A C 1
ATOM 804 O O . LEU A 1 103 ? -37.015 -7.949 46.672 1.00 87.62 103 LEU A O 1
ATOM 808 N N . ILE A 1 104 ? -36.103 -5.973 46.147 1.00 87.31 104 ILE A N 1
ATOM 809 C CA . ILE A 1 104 ? -36.906 -5.166 47.091 1.00 87.31 104 ILE A CA 1
ATOM 810 C C . ILE A 1 104 ? -38.385 -5.063 46.654 1.00 87.31 104 ILE A C 1
ATOM 812 O O . ILE A 1 104 ? -39.294 -4.754 47.442 1.00 87.31 104 ILE A O 1
ATOM 816 N N . SER A 1 105 ? -38.678 -5.321 45.376 1.00 87.94 105 SER A N 1
ATOM 817 C CA . SER A 1 105 ? -40.027 -5.156 44.835 1.00 87.94 105 SER A CA 1
ATOM 818 C C . SER A 1 105 ? -41.036 -6.094 45.508 1.00 87.94 105 SER A C 1
ATOM 820 O O . SER A 1 105 ? -40.771 -7.272 45.749 1.00 87.94 105 SER A O 1
ATOM 822 N N . LYS A 1 106 ? -42.254 -5.591 45.758 1.00 88.62 106 LYS A N 1
ATOM 823 C CA . LYS A 1 106 ? -43.341 -6.373 46.379 1.00 88.62 106 LYS A CA 1
ATOM 824 C C . LYS A 1 106 ? -43.613 -7.688 45.635 1.00 88.62 106 LYS A C 1
ATOM 826 O O . LYS A 1 106 ? -43.796 -8.722 46.255 1.00 88.62 106 LYS A O 1
ATOM 831 N N . LYS A 1 107 ? -43.531 -7.665 44.300 1.00 89.19 107 LYS A N 1
ATOM 832 C CA . LYS A 1 107 ? -43.734 -8.852 43.454 1.00 89.19 107 LYS A CA 1
ATOM 833 C C . LYS A 1 107 ? -42.697 -9.951 43.695 1.00 89.19 107 LYS A C 1
ATOM 835 O O . LYS A 1 107 ? -43.036 -11.118 43.544 1.00 89.19 107 LYS A O 1
ATOM 840 N N . HIS A 1 108 ? -41.450 -9.590 43.997 1.00 88.88 108 HIS A N 1
ATOM 841 C CA . HIS A 1 108 ? -40.413 -10.572 44.302 1.00 88.88 108 HIS A CA 1
ATOM 842 C C . HIS A 1 108 ? -40.640 -11.179 45.689 1.00 88.88 108 HIS A C 1
ATOM 844 O O . HIS A 1 108 ? -40.670 -12.398 45.811 1.00 88.88 108 HIS A O 1
ATOM 850 N N . ARG A 1 109 ? -40.932 -10.343 46.694 1.00 86.69 109 ARG A N 1
ATOM 851 C CA . ARG A 1 109 ? -41.278 -10.796 48.053 1.00 86.69 109 ARG A CA 1
ATOM 852 C C . ARG A 1 109 ? -42.498 -11.719 48.082 1.00 86.69 109 ARG A C 1
ATOM 854 O O . ARG A 1 109 ? -42.442 -12.773 48.702 1.00 86.69 109 ARG A O 1
ATOM 861 N N . ASP A 1 110 ? -43.553 -11.393 47.337 1.00 88.12 110 ASP A N 1
ATOM 862 C CA . ASP A 1 110 ? -44.730 -12.263 47.210 1.00 88.12 110 ASP A CA 1
ATOM 863 C C . ASP A 1 110 ? -44.353 -13.633 46.601 1.00 88.12 110 ASP A C 1
ATOM 865 O O . ASP A 1 110 ? -44.846 -14.673 47.037 1.00 88.12 110 ASP A O 1
ATOM 869 N N . GLN A 1 111 ? -43.443 -13.659 45.617 1.00 86.56 111 GLN A N 1
ATOM 870 C CA . GLN A 1 111 ? -42.939 -14.911 45.037 1.00 86.56 111 GLN A CA 1
ATOM 871 C C . GLN A 1 111 ? -42.014 -15.689 45.978 1.00 86.56 111 GLN A C 1
ATOM 873 O O . GLN A 1 111 ? -42.045 -16.916 45.945 1.00 86.56 111 GLN A O 1
ATOM 878 N N . MET A 1 112 ? -41.232 -15.016 46.824 1.00 86.94 112 MET A N 1
ATOM 879 C CA . MET A 1 112 ? -40.433 -15.674 47.862 1.00 86.94 112 MET A CA 1
ATOM 880 C C . MET A 1 112 ? -41.327 -16.424 48.850 1.00 86.94 112 MET A C 1
ATOM 882 O O . MET A 1 112 ? -41.102 -17.608 49.088 1.00 86.94 112 MET A O 1
ATOM 886 N N . VAL A 1 113 ? -42.398 -15.779 49.329 1.00 85.69 113 VAL A N 1
ATOM 887 C CA . VAL A 1 113 ? -43.369 -16.403 50.243 1.00 85.69 113 VAL A CA 1
ATOM 888 C C . VAL A 1 113 ? -44.042 -17.612 49.591 1.00 85.69 113 VAL A C 1
ATOM 890 O O . VAL A 1 113 ? -44.148 -18.667 50.213 1.00 85.69 113 VAL A O 1
ATOM 893 N N . LEU A 1 114 ? -44.443 -17.501 48.318 1.00 86.06 114 LEU A N 1
ATOM 894 C CA . LEU A 1 114 ? -45.020 -18.625 47.565 1.00 86.06 114 LEU A CA 1
ATOM 895 C C . LEU A 1 114 ? -44.034 -19.784 47.365 1.00 86.06 114 LEU A C 1
ATOM 897 O O . LEU A 1 114 ? -44.452 -20.938 47.311 1.00 86.06 114 LEU A O 1
ATOM 901 N N . ALA A 1 115 ? -42.740 -19.486 47.257 1.00 84.12 115 ALA A N 1
ATOM 902 C CA . ALA A 1 115 ? -41.677 -20.482 47.175 1.00 84.12 115 ALA A CA 1
ATOM 903 C C . ALA A 1 115 ? -41.254 -21.036 48.552 1.00 84.12 115 ALA A C 1
ATOM 905 O O . ALA A 1 115 ? -40.393 -21.912 48.606 1.00 84.12 115 ALA A O 1
ATOM 906 N N . GLY A 1 116 ? -41.847 -20.552 49.652 1.00 82.94 116 GLY A N 1
ATOM 907 C CA . GLY A 1 116 ? -41.516 -20.965 51.019 1.00 82.94 116 GLY A CA 1
ATOM 908 C C . GLY A 1 116 ? -40.203 -20.385 51.554 1.00 82.94 116 GLY A C 1
ATOM 909 O O . GLY A 1 116 ? -39.656 -20.921 52.514 1.00 82.94 116 GLY A O 1
ATOM 910 N N . VAL A 1 117 ? -39.684 -19.320 50.938 1.00 80.19 117 VAL A N 1
ATOM 911 C CA . VAL A 1 117 ? -38.479 -18.608 51.382 1.00 80.19 117 VAL A CA 1
ATOM 912 C C . VAL A 1 117 ? -38.900 -17.397 52.211 1.00 80.19 117 VAL A C 1
ATOM 914 O O . VAL A 1 117 ? -39.711 -16.589 51.756 1.00 80.19 117 VAL A O 1
ATOM 917 N N . ASP A 1 118 ? -38.353 -17.271 53.421 1.00 77.75 118 ASP A N 1
ATOM 918 C CA . ASP A 1 118 ? -38.661 -16.168 54.335 1.00 77.75 118 ASP A CA 1
ATOM 919 C C . ASP A 1 118 ? -38.068 -14.836 53.821 1.00 77.75 118 ASP A C 1
ATOM 921 O O . ASP A 1 118 ? -36.848 -14.738 53.649 1.00 77.75 118 ASP A O 1
ATOM 925 N N . PRO A 1 119 ? -38.894 -13.801 53.568 1.00 74.94 119 PRO A N 1
ATOM 926 C CA . PRO A 1 119 ? -38.426 -12.479 53.154 1.00 74.94 119 PRO A CA 1
ATOM 927 C C . PRO A 1 119 ? -37.565 -11.757 54.198 1.00 74.94 119 PRO A C 1
ATOM 929 O O . PRO A 1 119 ? -36.807 -10.870 53.814 1.00 74.94 119 PRO A O 1
ATOM 932 N N . SER A 1 120 ? -37.654 -12.122 55.486 1.00 77.12 120 SER A N 1
ATOM 933 C CA . SER A 1 120 ? -36.882 -11.487 56.571 1.00 77.12 120 SER A CA 1
ATOM 934 C C . SER A 1 120 ? -35.368 -11.589 56.365 1.00 77.12 120 SER A C 1
ATOM 936 O O . SER A 1 120 ? -34.614 -10.743 56.835 1.00 77.12 120 SER A O 1
ATOM 938 N N . LEU A 1 121 ? -34.921 -12.611 55.633 1.00 73.94 121 LEU A N 1
ATOM 939 C CA . LEU A 1 121 ? -33.508 -12.860 55.360 1.00 73.94 121 LEU A CA 1
ATOM 940 C C . LEU A 1 121 ? -32.910 -11.857 54.356 1.00 73.94 121 LEU A C 1
ATOM 942 O O . LEU A 1 121 ? -31.698 -11.674 54.317 1.00 73.94 121 LEU A O 1
ATOM 946 N N . LEU A 1 122 ? -33.753 -11.217 53.534 1.00 71.56 122 LEU A N 1
ATOM 947 C CA . LEU A 1 122 ? -33.335 -10.140 52.632 1.00 71.56 122 LEU A CA 1
ATOM 948 C C . LEU A 1 122 ? -33.139 -8.823 53.392 1.00 71.56 122 LEU A C 1
ATOM 950 O O . LEU A 1 122 ? -32.164 -8.124 53.136 1.00 71.56 122 LEU A O 1
ATOM 954 N N . ASP A 1 123 ? -34.031 -8.520 54.340 1.00 76.94 123 ASP A N 1
ATOM 955 C CA . ASP A 1 123 ? -33.954 -7.301 55.155 1.00 76.94 123 ASP A CA 1
ATOM 956 C C . ASP A 1 123 ? -32.690 -7.310 56.041 1.00 76.94 123 ASP A C 1
ATOM 958 O O . ASP A 1 123 ? -31.981 -6.308 56.103 1.00 76.94 123 ASP A O 1
ATOM 962 N N . GLU A 1 124 ? -32.328 -8.452 56.642 1.00 77.25 124 GLU A N 1
ATOM 963 C CA . GLU A 1 124 ? -31.067 -8.588 57.398 1.00 77.25 124 GLU A CA 1
ATOM 964 C C . GLU A 1 124 ? -29.821 -8.350 56.527 1.00 77.25 124 GLU A C 1
ATOM 966 O O . GLU A 1 124 ? -28.811 -7.816 56.995 1.00 77.25 124 GLU A O 1
ATOM 971 N N . LEU A 1 125 ? -29.877 -8.741 55.252 1.00 73.69 125 LEU A N 1
ATOM 972 C CA . LEU A 1 125 ? -28.762 -8.581 54.323 1.00 73.69 125 LEU A CA 1
ATOM 973 C C . LEU A 1 125 ? -28.616 -7.121 53.867 1.00 73.69 125 LEU A C 1
ATOM 975 O O . LEU A 1 125 ? -27.499 -6.602 53.849 1.00 73.69 125 LEU A O 1
ATOM 979 N N . ASP A 1 126 ? -29.733 -6.442 53.592 1.00 75.69 126 ASP A N 1
ATOM 980 C CA . ASP A 1 126 ? -29.758 -5.007 53.280 1.00 75.69 126 ASP A CA 1
ATOM 981 C C . ASP A 1 126 ? -29.238 -4.166 54.467 1.00 75.69 126 ASP A C 1
ATOM 983 O O . ASP A 1 126 ? -28.505 -3.190 54.277 1.00 75.69 126 ASP A O 1
ATOM 987 N N . GLU A 1 127 ? -29.548 -4.557 55.708 1.00 79.69 127 GLU A N 1
ATOM 988 C CA . GLU A 1 127 ? -29.030 -3.904 56.919 1.00 79.69 127 GLU A CA 1
ATOM 989 C C . GLU A 1 127 ? -27.509 -4.074 57.092 1.00 79.69 127 GLU A C 1
ATOM 991 O O . GLU A 1 127 ? -26.814 -3.147 57.532 1.00 79.69 127 GLU A O 1
ATOM 996 N N . LEU A 1 128 ? -26.969 -5.243 56.739 1.00 75.44 128 LEU A N 1
ATOM 997 C CA . LEU A 1 128 ? -25.528 -5.506 56.766 1.00 75.44 128 LEU A CA 1
ATOM 998 C C . LEU A 1 128 ? -24.783 -4.730 55.670 1.00 75.44 128 LEU A C 1
ATOM 1000 O O . LEU A 1 128 ? -23.723 -4.156 55.945 1.00 75.44 128 LEU A O 1
ATOM 1004 N N . ASP A 1 129 ? -25.342 -4.642 54.464 1.00 75.62 129 ASP A N 1
ATOM 1005 C CA . ASP A 1 129 ? -24.777 -3.842 53.370 1.00 75.62 129 ASP A CA 1
ATOM 1006 C C . ASP A 1 129 ? -24.795 -2.340 53.695 1.00 75.62 129 ASP A C 1
ATOM 1008 O O . ASP A 1 129 ? -23.805 -1.637 53.466 1.00 75.62 129 ASP A O 1
ATOM 1012 N N . ALA A 1 130 ? -25.861 -1.842 54.330 1.00 77.75 130 ALA A N 1
ATOM 1013 C CA . ALA A 1 130 ? -25.909 -0.464 54.818 1.00 77.75 130 ALA A CA 1
ATOM 1014 C C . ALA A 1 130 ? -24.809 -0.185 55.863 1.00 77.75 130 ALA A C 1
ATOM 1016 O O . ALA A 1 130 ? -24.120 0.836 55.793 1.00 77.75 130 ALA A O 1
ATOM 1017 N N . ARG A 1 131 ? -24.576 -1.119 56.797 1.00 76.44 131 ARG A N 1
ATOM 1018 C CA . ARG A 1 131 ? -23.521 -1.001 57.821 1.00 76.44 131 ARG A CA 1
ATOM 1019 C C . ARG A 1 131 ? -22.105 -1.027 57.253 1.00 76.44 131 ARG A C 1
ATOM 1021 O O . ARG A 1 131 ? -21.236 -0.310 57.749 1.00 76.44 131 ARG A O 1
ATOM 1028 N N . THR A 1 132 ? -21.844 -1.855 56.248 1.00 70.94 132 THR A N 1
ATOM 1029 C CA . THR A 1 132 ? -20.504 -1.963 55.647 1.00 70.94 132 THR A CA 1
ATOM 1030 C C . THR A 1 132 ? -20.160 -0.748 54.780 1.00 70.94 132 THR A C 1
ATOM 1032 O O . THR A 1 132 ? -19.006 -0.308 54.780 1.00 70.94 132 THR A O 1
ATOM 1035 N N . HIS A 1 133 ? -21.150 -0.140 54.118 1.00 61.97 133 HIS A N 1
ATOM 1036 C CA . HIS A 1 133 ? -20.968 1.093 53.346 1.00 61.97 133 HIS A CA 1
ATOM 1037 C C . HIS A 1 133 ? -20.673 2.333 54.206 1.00 61.97 133 HIS A C 1
ATOM 1039 O O . HIS A 1 133 ? -19.893 3.190 53.777 1.00 61.97 133 HIS A O 1
ATOM 1045 N N . ASP A 1 134 ? -21.232 2.424 55.416 1.00 61.88 134 ASP A N 1
ATOM 1046 C CA . ASP A 1 134 ? -20.912 3.500 56.366 1.00 61.88 134 ASP A CA 1
ATOM 1047 C C . ASP A 1 134 ? -19.495 3.351 56.947 1.00 61.88 134 ASP A C 1
ATOM 1049 O O . ASP A 1 134 ? -18.754 4.328 57.082 1.00 61.88 134 ASP A O 1
ATOM 1053 N N . HIS A 1 135 ? -19.054 2.119 57.223 1.00 57.50 135 HIS A N 1
ATOM 1054 C CA . HIS A 1 135 ? -17.750 1.885 57.851 1.00 57.50 135 HIS A CA 1
ATOM 1055 C C . HIS A 1 135 ? -16.554 2.135 56.911 1.00 57.50 135 HIS A C 1
ATOM 1057 O O . HIS A 1 135 ? -15.465 2.481 57.374 1.00 57.50 135 HIS A O 1
ATOM 1063 N N . ASN A 1 136 ? -16.752 2.016 55.593 1.00 48.75 136 ASN A N 1
ATOM 1064 C CA . ASN A 1 136 ? -15.720 2.251 54.575 1.00 48.75 136 ASN A CA 1
ATOM 1065 C C . ASN A 1 136 ? -15.476 3.752 54.287 1.00 48.75 136 ASN A C 1
ATOM 1067 O O . ASN A 1 136 ? -14.431 4.126 53.765 1.00 48.75 136 ASN A O 1
ATOM 1071 N N . GLN A 1 137 ? -16.400 4.642 54.667 1.00 54.62 137 GLN A N 1
ATOM 1072 C CA . GLN A 1 137 ? -16.215 6.096 54.523 1.00 54.62 137 GLN A CA 1
ATOM 1073 C C . GLN A 1 137 ? -15.481 6.745 55.713 1.00 54.62 137 GLN A C 1
ATOM 1075 O O . GLN A 1 137 ? -15.088 7.907 55.630 1.00 54.62 13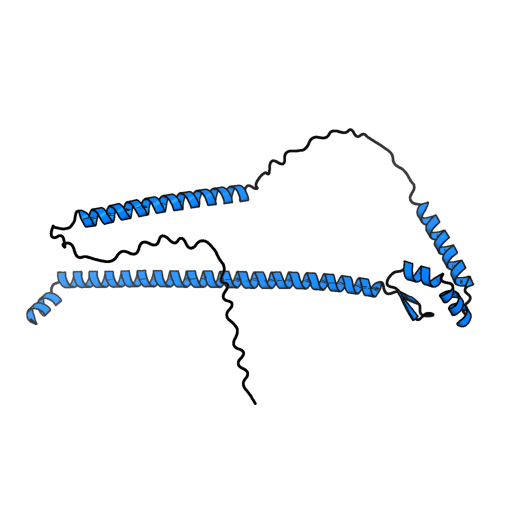7 GLN A O 1
ATOM 1080 N N . GLN A 1 138 ? -15.252 6.011 56.808 1.00 49.59 138 GLN A N 1
ATOM 1081 C CA . GLN A 1 138 ? -14.625 6.537 58.031 1.00 49.59 138 GLN A CA 1
ATOM 1082 C C . GLN A 1 138 ? -13.132 6.204 58.196 1.00 49.59 138 GLN A C 1
ATOM 1084 O O . GLN A 1 138 ? -12.493 6.750 59.093 1.00 49.59 138 GLN A O 1
ATOM 1089 N N . THR A 1 139 ? -12.538 5.369 57.339 1.00 40.72 139 THR A N 1
ATOM 1090 C CA . THR A 1 139 ? -11.134 4.922 57.471 1.00 40.72 139 THR A CA 1
ATOM 1091 C C . THR A 1 139 ? -10.144 5.574 56.498 1.00 40.72 139 THR A C 1
ATOM 1093 O O . THR A 1 139 ? -8.960 5.247 56.538 1.00 40.72 139 THR A O 1
ATOM 1096 N N . THR A 1 140 ? -10.556 6.561 55.691 1.00 43.09 140 THR A N 1
ATOM 1097 C CA . THR A 1 140 ? -9.647 7.318 54.796 1.00 43.09 140 THR A CA 1
ATOM 1098 C C . THR A 1 140 ? -9.418 8.775 55.213 1.00 43.09 140 THR A C 1
ATOM 1100 O O . THR A 1 140 ? -9.107 9.615 54.370 1.00 43.09 140 THR A O 1
ATOM 1103 N N . ALA A 1 141 ? -9.552 9.104 56.501 1.00 39.59 141 ALA A N 1
ATOM 1104 C CA . ALA A 1 141 ? -9.241 10.433 57.026 1.00 39.59 141 ALA A CA 1
ATOM 1105 C C . ALA A 1 141 ? -7.978 10.411 57.907 1.00 39.59 141 ALA A C 1
ATOM 1107 O O . ALA A 1 141 ? -8.034 10.170 59.112 1.00 39.59 141 ALA A O 1
ATOM 1108 N N . SER A 1 142 ? -6.827 10.720 57.304 1.00 33.84 142 SER A N 1
ATOM 1109 C CA . SER A 1 142 ? -5.725 11.382 58.010 1.00 33.84 142 SER A CA 1
ATOM 1110 C C . SER A 1 142 ? -5.021 12.406 57.111 1.00 33.84 142 SER A C 1
ATOM 1112 O O . SER A 1 142 ? -5.013 12.228 55.891 1.00 33.84 142 SER A O 1
ATOM 1114 N N . PRO A 1 143 ? -4.496 13.502 57.690 1.00 48.12 143 PRO A N 1
ATOM 1115 C CA . PRO A 1 143 ? -4.373 14.793 57.021 1.00 48.12 143 PRO A CA 1
ATOM 1116 C C . PRO A 1 143 ? -2.920 15.159 56.683 1.00 48.12 143 PRO A C 1
ATOM 1118 O O . PRO A 1 143 ? -2.006 14.836 57.434 1.00 48.12 143 PRO A O 1
ATOM 1121 N N . SER A 1 144 ? -2.716 15.928 55.608 1.00 34.34 144 SER A N 1
ATOM 1122 C CA . SER A 1 144 ? -1.601 16.881 55.549 1.00 34.34 144 SER A CA 1
ATOM 1123 C C . SER A 1 144 ? -1.906 18.050 54.602 1.00 34.34 144 SER A C 1
ATOM 1125 O O . SER A 1 144 ? -1.963 17.918 53.383 1.00 34.34 144 SER A O 1
ATOM 1127 N N . GLU A 1 145 ? -2.151 19.180 55.256 1.00 38.38 145 GLU A N 1
ATOM 1128 C CA . GLU A 1 145 ? -1.934 20.595 54.920 1.00 38.38 145 GLU A CA 1
ATOM 1129 C C . GLU A 1 145 ? -0.709 20.850 53.997 1.00 38.38 145 GLU A C 1
ATOM 1131 O O . GLU A 1 145 ? 0.239 20.075 54.034 1.00 38.38 145 GLU A O 1
ATOM 1136 N N . GLN A 1 146 ? -0.565 21.905 53.177 1.00 40.09 146 GLN A N 1
ATOM 1137 C CA . GLN A 1 146 ? -1.219 23.217 53.070 1.00 40.09 146 GLN A CA 1
ATOM 1138 C C . GLN A 1 146 ? -0.675 23.961 51.810 1.00 40.09 146 GLN A C 1
ATOM 1140 O O . GLN A 1 146 ? 0.525 23.908 51.560 1.00 40.09 146 GLN A O 1
ATOM 1145 N N . THR A 1 147 ? -1.535 24.754 51.139 1.00 32.16 147 THR A N 1
ATOM 1146 C CA . THR A 1 147 ? -1.284 26.090 50.502 1.00 32.16 147 THR A CA 1
ATOM 1147 C C . THR A 1 147 ? -0.273 26.235 49.329 1.00 32.16 147 THR A C 1
ATOM 1149 O O . THR A 1 147 ? 0.720 25.534 49.271 1.00 32.16 147 THR A O 1
ATOM 1152 N N . THR A 1 148 ? -0.413 27.120 48.328 1.00 31.09 148 THR A N 1
ATOM 1153 C CA . THR A 1 148 ? -0.935 28.503 48.275 1.00 31.09 148 THR A CA 1
ATOM 1154 C C . THR A 1 148 ? -1.433 28.916 46.863 1.00 31.09 148 THR A C 1
ATOM 1156 O O . THR A 1 148 ? -0.868 28.536 45.846 1.00 31.09 148 THR A O 1
ATOM 1159 N N . ALA A 1 149 ? -2.443 29.798 46.867 1.00 31.64 149 ALA A N 1
ATOM 1160 C CA . ALA A 1 149 ? -2.642 30.990 46.020 1.00 31.64 149 ALA A CA 1
ATOM 1161 C C . ALA A 1 149 ? -2.822 30.908 44.480 1.00 31.64 149 ALA A C 1
ATOM 1163 O O . ALA A 1 149 ? -1.876 30.767 43.709 1.00 31.64 149 ALA A O 1
ATOM 1164 N N . SER A 1 150 ? -4.046 31.242 44.050 1.00 38.09 150 SER A N 1
ATOM 1165 C CA . SER A 1 150 ? -4.353 31.951 42.792 1.00 38.09 150 SER A CA 1
ATOM 1166 C C . SER A 1 150 ? -3.845 33.409 42.843 1.00 38.09 150 SER A C 1
ATOM 1168 O O . SER A 1 150 ? -3.697 33.958 43.939 1.00 38.09 150 SER A O 1
ATOM 1170 N N . PRO A 1 151 ? -3.646 34.081 41.691 1.00 43.09 151 PRO A N 1
ATOM 1171 C CA . PRO A 1 151 ? -4.757 34.871 41.150 1.00 43.09 151 PRO A CA 1
ATOM 1172 C C . PRO A 1 151 ? -4.880 34.898 39.612 1.00 43.09 151 PRO A C 1
ATOM 1174 O O . PRO A 1 151 ? -3.940 34.654 38.862 1.00 43.09 151 PRO A O 1
ATOM 1177 N N . ASP A 1 152 ? -6.099 35.245 39.204 1.00 41.22 152 ASP A N 1
ATOM 1178 C CA . ASP A 1 152 ? -6.594 35.669 37.891 1.00 41.22 152 ASP A CA 1
ATOM 1179 C C . ASP A 1 152 ? -5.606 36.461 37.010 1.00 41.22 152 ASP A C 1
ATOM 1181 O O . ASP A 1 152 ? -5.019 37.445 37.467 1.00 41.22 152 ASP A O 1
ATOM 1185 N N . GLN A 1 153 ? -5.533 36.108 35.716 1.00 43.19 153 GLN A N 1
ATOM 1186 C CA . GLN A 1 153 ? -5.472 37.079 34.612 1.00 43.19 153 GLN A CA 1
ATOM 1187 C C . GLN A 1 153 ? -5.674 36.423 33.234 1.00 43.19 153 GLN A C 1
ATOM 1189 O O . GLN A 1 153 ? -4.870 35.629 32.747 1.00 43.19 153 GLN A O 1
ATOM 1194 N N . GLN A 1 154 ? -6.762 36.832 32.582 1.00 52.00 154 GLN A N 1
ATOM 1195 C CA . GLN A 1 154 ? -7.042 36.652 31.161 1.00 52.00 154 GLN A CA 1
ATOM 1196 C C . GLN A 1 154 ? -5.941 37.288 30.302 1.00 52.00 154 GLN A C 1
ATOM 1198 O O . GLN A 1 154 ? -5.794 38.504 30.308 1.00 52.00 154 GLN A O 1
ATOM 1203 N N . THR A 1 155 ? -5.254 36.499 29.473 1.00 36.25 155 THR A N 1
ATOM 1204 C CA . THR A 1 155 ? -4.747 36.954 28.168 1.00 36.25 155 THR A CA 1
ATOM 1205 C C . THR A 1 155 ? -4.745 35.779 27.192 1.00 36.25 155 THR A C 1
ATOM 1207 O O . THR A 1 155 ? -4.238 34.698 27.475 1.00 36.25 155 THR A O 1
ATOM 1210 N N . THR A 1 156 ? -5.365 35.969 26.032 1.00 44.72 156 THR A N 1
ATOM 1211 C CA . THR A 1 156 ? -5.380 35.002 24.931 1.00 44.72 156 THR A CA 1
ATOM 1212 C C . THR A 1 156 ? -3.983 34.889 24.309 1.00 44.72 156 THR A C 1
ATOM 1214 O O . THR A 1 156 ? -3.503 35.897 23.774 1.00 44.72 156 THR A O 1
ATOM 1217 N N . PRO A 1 157 ? -3.330 33.714 24.272 1.00 41.34 157 PRO A N 1
ATOM 1218 C CA . PRO A 1 157 ? -2.149 33.553 23.444 1.00 41.34 157 PRO A CA 1
ATOM 1219 C C . PRO A 1 157 ? -2.597 33.407 21.987 1.00 41.34 157 PRO A C 1
ATOM 1221 O O . PRO A 1 157 ? -3.275 32.459 21.592 1.00 41.34 157 PRO A O 1
ATOM 1224 N N . LYS A 1 158 ? -2.214 34.393 21.178 1.00 48.59 158 LYS A N 1
ATOM 1225 C CA . LYS A 1 158 ? -2.245 34.331 19.719 1.00 48.59 158 LYS A CA 1
ATOM 1226 C C . LYS A 1 158 ? -1.370 33.142 19.318 1.00 48.59 158 LYS A C 1
ATOM 1228 O O . LYS A 1 158 ? -0.152 33.207 19.461 1.00 48.59 158 LYS A O 1
ATOM 1233 N N . VAL A 1 159 ? -1.997 32.047 18.889 1.00 37.12 159 VAL A N 1
ATOM 1234 C CA . VAL A 1 159 ? -1.316 30.849 18.390 1.00 37.12 159 VAL A CA 1
ATOM 1235 C C . VAL A 1 159 ? -0.530 31.257 17.146 1.00 37.12 159 VAL A C 1
ATOM 1237 O O . VAL A 1 159 ? -1.063 31.330 16.041 1.00 37.12 159 VAL A O 1
ATOM 1240 N N . VAL A 1 160 ? 0.746 31.586 17.335 1.00 50.78 160 VAL A N 1
ATOM 1241 C CA . VAL A 1 160 ? 1.727 31.550 16.257 1.00 50.78 160 VAL A CA 1
ATOM 1242 C C . VAL A 1 160 ? 1.886 30.071 15.950 1.00 50.78 160 VAL A C 1
ATOM 1244 O O . VAL A 1 160 ? 2.540 29.343 16.691 1.00 50.78 160 VAL A O 1
ATOM 1247 N N . VAL A 1 161 ? 1.194 29.616 14.907 1.00 50.31 161 VAL A N 1
ATOM 1248 C CA . VAL A 1 161 ? 1.367 28.278 14.347 1.00 50.31 161 VAL A CA 1
ATOM 1249 C C . VAL A 1 161 ? 2.818 28.196 13.875 1.00 50.31 161 VAL A C 1
ATOM 1251 O O . VAL A 1 161 ? 3.153 28.676 12.792 1.00 50.31 161 VAL A O 1
ATOM 1254 N N . LEU A 1 162 ? 3.697 27.653 14.723 1.00 53.62 162 LEU A N 1
ATOM 1255 C CA . LEU A 1 162 ? 4.972 27.108 14.280 1.00 53.62 162 LEU A CA 1
ATOM 1256 C C . LEU A 1 162 ? 4.618 25.944 13.352 1.00 53.62 162 LEU A C 1
ATOM 1258 O O . LEU A 1 162 ? 4.323 24.844 13.812 1.00 53.62 162 LEU A O 1
ATOM 1262 N N . LEU A 1 163 ? 4.590 26.220 12.047 1.00 56.94 163 LEU A N 1
ATOM 1263 C CA . LEU A 1 163 ? 4.680 25.181 11.028 1.00 56.94 163 LEU A CA 1
ATOM 1264 C C . LEU A 1 163 ? 5.921 24.354 11.356 1.00 56.94 163 LEU A C 1
ATOM 1266 O O . LEU A 1 163 ? 6.989 24.909 11.633 1.00 56.94 163 LEU A O 1
ATOM 1270 N N . THR A 1 164 ? 5.766 23.037 11.380 1.00 59.16 164 THR A N 1
ATOM 1271 C CA . THR A 1 164 ? 6.897 22.144 11.607 1.00 59.16 164 THR A CA 1
ATOM 1272 C C . THR A 1 164 ? 7.948 22.389 10.512 1.00 59.16 164 THR A C 1
ATOM 1274 O O . THR A 1 164 ? 7.597 22.744 9.381 1.00 59.16 164 THR A O 1
ATOM 1277 N N . PRO A 1 165 ? 9.251 22.223 10.800 1.00 65.44 165 PRO A N 1
ATOM 1278 C CA . PRO A 1 165 ? 10.308 22.424 9.802 1.00 65.44 165 PRO A CA 1
ATOM 1279 C C . PRO A 1 165 ? 10.120 21.553 8.544 1.00 65.44 165 PRO A C 1
ATOM 1281 O O . PRO A 1 165 ? 10.600 21.905 7.468 1.00 65.44 165 PRO A O 1
ATOM 1284 N N . GLU A 1 166 ? 9.368 20.456 8.654 1.00 61.97 166 GLU A N 1
ATOM 1285 C CA . GLU A 1 166 ? 8.983 19.588 7.539 1.00 61.97 166 GLU A CA 1
ATOM 1286 C C . GLU A 1 166 ? 7.892 20.207 6.645 1.00 61.97 166 GLU A C 1
ATOM 1288 O O . GLU A 1 166 ? 8.008 20.161 5.419 1.00 61.97 166 GLU A O 1
ATOM 1293 N N . GLU A 1 167 ? 6.879 20.867 7.217 1.00 69.69 167 GLU A N 1
ATOM 1294 C CA . GLU A 1 167 ? 5.858 21.588 6.442 1.00 69.69 167 GLU A CA 1
ATOM 1295 C C . GLU A 1 167 ? 6.421 22.853 5.773 1.00 69.69 167 GLU A C 1
ATOM 1297 O O . GLU A 1 167 ? 6.039 23.195 4.649 1.00 69.69 167 GLU A O 1
ATOM 1302 N N . GLU A 1 168 ? 7.374 23.538 6.415 1.00 74.81 168 GLU A N 1
ATOM 1303 C CA . GLU A 1 168 ? 8.065 24.675 5.799 1.00 74.81 168 GLU A CA 1
ATOM 1304 C C . GLU A 1 168 ? 8.953 24.229 4.622 1.00 74.81 168 GLU A C 1
ATOM 1306 O O . GLU A 1 168 ? 8.987 24.890 3.577 1.00 74.81 168 GLU A O 1
ATOM 1311 N N . ALA A 1 169 ? 9.627 23.082 4.752 1.00 77.19 169 ALA A N 1
ATOM 1312 C CA . ALA A 1 169 ? 10.424 22.494 3.680 1.00 77.19 169 ALA A CA 1
ATOM 1313 C C . ALA A 1 169 ? 9.555 22.063 2.487 1.00 77.19 169 ALA A C 1
ATOM 1315 O O . ALA A 1 169 ? 9.904 22.367 1.344 1.00 77.19 169 ALA A O 1
ATOM 1316 N N . ALA A 1 170 ? 8.395 21.444 2.732 1.00 82.25 170 ALA A N 1
ATOM 1317 C CA . ALA A 1 170 ? 7.457 21.057 1.677 1.00 82.25 170 ALA A CA 1
ATOM 1318 C C . ALA A 1 170 ? 6.930 22.276 0.897 1.00 82.25 170 ALA A C 1
ATOM 1320 O O . ALA A 1 170 ? 6.905 22.281 -0.334 1.00 82.25 170 ALA A O 1
ATOM 1321 N N . LYS A 1 171 ? 6.599 23.366 1.597 1.00 82.62 171 LYS A N 1
ATOM 1322 C CA . LYS A 1 171 ? 6.109 24.603 0.969 1.00 82.62 171 LYS A CA 1
ATOM 1323 C C . LYS A 1 171 ? 7.194 25.351 0.183 1.00 82.62 171 LYS A C 1
ATOM 1325 O O . LYS A 1 171 ? 6.894 26.016 -0.812 1.00 82.62 171 LYS A O 1
ATOM 1330 N N . ARG A 1 172 ? 8.462 25.244 0.601 1.00 83.56 172 ARG A N 1
ATOM 1331 C CA . ARG A 1 172 ? 9.619 25.738 -0.169 1.00 83.56 172 ARG A CA 1
ATOM 1332 C C . ARG A 1 172 ? 9.830 24.910 -1.440 1.00 83.56 172 ARG A C 1
ATOM 1334 O O . ARG A 1 172 ? 9.952 25.495 -2.511 1.00 83.56 172 ARG A O 1
ATOM 1341 N N . GLN A 1 173 ? 9.750 23.581 -1.349 1.00 82.94 173 GLN A N 1
ATOM 1342 C CA . GLN A 1 173 ? 9.851 22.692 -2.513 1.00 82.94 173 GLN A CA 1
ATOM 1343 C C . GLN A 1 173 ? 8.733 22.934 -3.537 1.00 82.94 173 GLN A C 1
ATOM 1345 O O . GLN A 1 173 ? 9.009 23.009 -4.733 1.00 82.94 173 GLN A O 1
ATOM 1350 N N . GLU A 1 174 ? 7.494 23.149 -3.088 1.00 88.56 174 GLU A N 1
ATOM 1351 C CA . GLU A 1 174 ? 6.367 23.474 -3.975 1.00 88.56 174 GLU A CA 1
ATOM 1352 C C . GLU A 1 174 ? 6.597 24.795 -4.735 1.00 88.56 174 GLU A C 1
ATOM 1354 O O . GLU A 1 174 ? 6.313 24.915 -5.934 1.00 88.56 174 GLU A O 1
ATOM 1359 N N . ARG A 1 175 ? 7.156 25.804 -4.055 1.00 87.75 175 ARG A N 1
ATOM 1360 C CA . ARG A 1 175 ? 7.508 27.088 -4.674 1.00 87.75 175 ARG A CA 1
ATOM 1361 C C . ARG A 1 175 ? 8.624 26.925 -5.707 1.00 87.75 175 ARG A C 1
ATOM 1363 O O . ARG A 1 175 ? 8.492 27.462 -6.810 1.00 87.75 175 ARG A O 1
ATOM 1370 N N . ASP A 1 176 ? 9.663 26.167 -5.376 1.00 87.38 176 ASP A N 1
ATOM 1371 C CA . ASP A 1 176 ? 10.803 25.914 -6.261 1.00 87.38 176 ASP A CA 1
ATOM 1372 C C . ASP A 1 176 ? 10.383 25.106 -7.499 1.00 87.38 176 ASP A C 1
ATOM 1374 O O . ASP A 1 176 ? 10.809 25.393 -8.621 1.00 87.38 176 ASP A O 1
ATOM 1378 N N . GLU A 1 177 ? 9.473 24.142 -7.341 1.00 91.69 177 GLU A N 1
ATOM 1379 C CA . GLU A 1 177 ? 8.920 23.369 -8.453 1.00 91.69 177 GLU A CA 1
ATOM 1380 C C . GLU A 1 177 ? 8.045 24.236 -9.369 1.00 91.69 177 GLU A C 1
ATOM 1382 O O . GLU A 1 177 ? 8.154 24.171 -10.602 1.00 91.69 177 GLU A O 1
ATOM 1387 N N . ARG A 1 178 ? 7.228 25.124 -8.790 1.00 93.06 178 ARG A N 1
ATOM 1388 C CA . ARG A 1 178 ? 6.440 26.099 -9.554 1.00 93.06 178 ARG A CA 1
ATOM 1389 C C . ARG A 1 178 ? 7.334 27.069 -10.329 1.00 93.06 178 ARG A C 1
ATOM 1391 O O . ARG A 1 178 ? 7.023 27.395 -11.479 1.00 93.06 178 ARG A O 1
ATOM 1398 N N . GLU A 1 179 ? 8.444 27.506 -9.740 1.00 93.62 179 GLU A N 1
ATOM 1399 C CA . GLU A 1 179 ? 9.425 28.379 -10.388 1.00 93.62 179 GLU A CA 1
ATOM 1400 C C . GLU A 1 179 ? 10.183 27.654 -11.509 1.00 93.62 179 GLU A C 1
ATOM 1402 O O . GLU A 1 179 ? 10.289 28.177 -12.624 1.00 93.62 179 GLU A O 1
ATOM 1407 N N . ARG A 1 180 ? 10.591 26.400 -11.284 1.00 93.19 180 ARG A N 1
ATOM 1408 C CA . ARG A 1 180 ? 11.223 25.547 -12.300 1.00 93.19 180 ARG A CA 1
ATOM 1409 C C . ARG A 1 180 ? 10.293 25.287 -13.486 1.00 93.19 180 ARG A C 1
ATOM 1411 O O . ARG A 1 180 ? 10.711 25.421 -14.636 1.00 93.19 180 ARG A O 1
ATOM 1418 N N . LYS A 1 181 ? 9.012 25.004 -13.230 1.00 94.50 181 LYS A N 1
ATOM 1419 C CA . LYS A 1 181 ? 7.991 24.806 -14.274 1.00 94.50 181 LYS A CA 1
ATOM 1420 C C . LYS A 1 181 ? 7.718 26.088 -15.066 1.00 94.50 181 LYS A C 1
ATOM 1422 O O . LYS A 1 181 ? 7.500 26.048 -16.278 1.00 94.50 181 LYS A O 1
ATOM 1427 N N . ALA A 1 182 ? 7.760 27.246 -14.406 1.00 92.62 182 ALA A N 1
ATOM 1428 C CA . ALA A 1 182 ? 7.650 28.537 -15.077 1.00 92.62 182 ALA A CA 1
ATOM 1429 C C . ALA A 1 182 ? 8.886 28.853 -15.940 1.00 92.62 182 ALA A C 1
ATOM 1431 O O . ALA A 1 182 ? 8.734 29.397 -17.039 1.00 92.62 182 ALA A O 1
ATOM 1432 N N . ALA A 1 183 ? 10.090 28.505 -15.477 1.00 92.00 183 ALA A N 1
ATOM 1433 C CA . ALA A 1 183 ? 11.333 28.671 -16.225 1.00 92.00 183 ALA A CA 1
ATOM 1434 C C . ALA A 1 183 ? 11.371 27.780 -17.478 1.00 92.00 183 ALA A C 1
ATOM 1436 O O . ALA A 1 183 ? 11.681 28.271 -18.565 1.00 92.00 183 ALA A O 1
ATOM 1437 N N . ASP A 1 184 ? 10.953 26.520 -17.356 1.00 91.00 184 ASP A N 1
ATOM 1438 C CA . ASP A 1 184 ? 10.907 25.572 -18.473 1.00 91.00 184 ASP A CA 1
ATOM 1439 C C . ASP A 1 184 ? 9.930 26.031 -19.571 1.00 91.00 184 ASP A C 1
ATOM 1441 O O . ASP A 1 184 ? 10.290 26.147 -20.743 1.00 91.00 184 ASP A O 1
ATOM 1445 N N . LYS A 1 185 ? 8.731 26.494 -19.188 1.00 94.69 185 LYS A N 1
ATOM 1446 C CA . LYS A 1 185 ? 7.756 27.069 -20.135 1.00 94.69 185 LYS A CA 1
ATOM 1447 C C . LYS A 1 185 ? 8.272 28.332 -20.838 1.00 94.69 185 LYS A C 1
ATOM 1449 O O . LYS A 1 185 ? 7.898 28.616 -21.980 1.00 94.69 185 LYS A O 1
ATOM 1454 N N . ARG A 1 186 ? 9.116 29.132 -20.172 1.00 92.69 186 ARG A N 1
ATOM 1455 C CA . ARG A 1 186 ? 9.784 30.288 -20.802 1.00 92.69 186 ARG A CA 1
ATOM 1456 C C . ARG A 1 186 ? 10.836 29.829 -21.810 1.00 92.69 186 ARG A C 1
ATOM 1458 O O . ARG A 1 186 ? 10.937 30.449 -22.870 1.00 92.69 186 ARG A O 1
ATOM 1465 N N . GLN A 1 187 ? 11.578 28.768 -21.505 1.00 89.44 187 GLN A N 1
ATOM 1466 C CA . GLN A 1 187 ? 12.585 28.203 -22.398 1.00 89.44 187 GLN A CA 1
ATOM 1467 C C . GLN A 1 187 ? 11.943 27.577 -23.638 1.00 89.44 187 GLN A C 1
ATOM 1469 O O . GLN A 1 187 ? 12.307 27.935 -24.755 1.00 89.44 187 GLN A O 1
ATOM 1474 N N . GLU A 1 188 ? 10.877 26.797 -23.462 1.00 91.50 188 GLU A N 1
ATOM 1475 C CA . GLU A 1 188 ? 10.112 26.204 -24.562 1.00 91.50 188 GLU A CA 1
ATOM 1476 C C . GLU A 1 188 ? 9.592 27.275 -25.542 1.00 91.50 188 GLU A C 1
ATOM 1478 O O . GLU A 1 188 ? 9.666 27.127 -26.762 1.00 91.50 188 GLU A O 1
ATOM 1483 N N . ARG A 1 189 ? 9.115 28.419 -25.028 1.00 91.19 189 ARG A N 1
ATOM 1484 C CA . ARG A 1 189 ? 8.692 29.558 -25.866 1.00 91.19 189 ARG A CA 1
ATOM 1485 C C . ARG A 1 189 ? 9.857 30.200 -26.620 1.00 91.19 189 ARG A C 1
ATOM 1487 O O . ARG A 1 189 ? 9.666 30.631 -27.759 1.00 91.19 189 ARG A O 1
ATOM 1494 N N . LYS A 1 190 ? 11.044 30.290 -26.012 1.00 93.75 190 LYS A N 1
ATOM 1495 C CA . LYS A 1 190 ? 12.253 30.792 -26.686 1.00 93.75 190 LYS A CA 1
ATOM 1496 C C . LYS A 1 190 ? 12.704 29.832 -27.785 1.00 93.75 190 LYS A C 1
ATOM 1498 O O . LYS A 1 190 ? 12.999 30.292 -28.887 1.00 93.75 190 LYS A O 1
ATOM 1503 N N . ASP A 1 191 ? 12.671 28.529 -27.531 1.00 88.25 191 ASP A N 1
ATOM 1504 C CA . ASP A 1 191 ? 13.073 27.507 -28.499 1.00 88.25 191 ASP A CA 1
ATOM 1505 C C . ASP A 1 191 ? 12.089 27.405 -29.668 1.00 88.25 191 ASP A C 1
ATOM 1507 O O . ASP A 1 191 ? 12.515 27.339 -30.823 1.00 88.25 191 ASP A O 1
ATOM 1511 N N . LYS A 1 192 ? 10.778 27.533 -29.419 1.00 87.12 192 LYS A N 1
ATOM 1512 C CA . LYS A 1 192 ? 9.762 27.665 -30.481 1.00 87.12 192 LYS A CA 1
ATOM 1513 C C . LYS A 1 192 ? 10.000 28.897 -31.356 1.00 87.12 192 LYS A C 1
ATOM 1515 O O . LYS A 1 192 ? 9.970 28.796 -32.576 1.00 87.12 192 LYS A O 1
ATOM 1520 N N . ARG A 1 193 ? 10.326 30.052 -30.765 1.00 86.69 193 ARG A N 1
ATOM 1521 C CA . ARG A 1 193 ? 10.671 31.263 -31.538 1.00 86.69 193 ARG A CA 1
ATOM 1522 C C . ARG A 1 193 ? 11.966 31.095 -32.333 1.00 86.69 193 ARG A C 1
ATOM 1524 O O . ARG A 1 193 ? 12.053 31.571 -33.460 1.00 86.69 193 ARG A O 1
ATOM 1531 N N . LYS A 1 194 ? 12.971 30.420 -31.770 1.00 86.88 194 LYS A N 1
ATOM 1532 C CA . LYS A 1 194 ? 14.269 30.199 -32.424 1.00 86.88 194 LYS A CA 1
ATOM 1533 C C . LYS A 1 194 ? 14.166 29.207 -33.581 1.00 86.88 194 LYS A C 1
ATOM 1535 O O . LYS A 1 194 ? 14.769 29.436 -34.625 1.00 86.88 194 LYS A O 1
ATOM 1540 N N . THR A 1 195 ? 13.390 28.140 -33.415 1.00 71.06 195 THR A N 1
ATOM 1541 C CA . THR A 1 195 ? 13.113 27.161 -34.476 1.00 71.06 195 THR A CA 1
ATOM 1542 C C . THR A 1 195 ? 12.250 27.769 -35.577 1.00 71.06 195 THR A C 1
ATOM 1544 O O . THR A 1 195 ? 12.624 27.649 -36.738 1.00 71.06 195 THR A O 1
ATOM 1547 N N . GLN A 1 196 ? 11.206 28.533 -35.233 1.00 72.75 196 GLN A N 1
ATOM 1548 C CA . GLN A 1 196 ? 10.372 29.242 -36.209 1.00 72.75 196 GLN A CA 1
ATOM 1549 C C . GLN A 1 196 ? 11.155 30.317 -36.987 1.00 72.75 196 GLN A C 1
ATOM 1551 O O . GLN A 1 196 ? 10.998 30.432 -38.201 1.00 72.75 196 GLN A O 1
ATOM 1556 N N . LYS A 1 197 ? 12.060 31.052 -36.321 1.00 76.50 197 LYS A N 1
ATOM 1557 C CA . LYS A 1 197 ? 12.963 32.010 -36.983 1.00 76.50 197 LYS A CA 1
ATOM 1558 C C . LYS A 1 197 ? 13.971 31.314 -37.905 1.00 76.50 197 LYS A C 1
ATOM 1560 O O . LYS A 1 197 ? 14.248 31.791 -38.997 1.00 76.50 197 LYS A O 1
ATOM 1565 N N . LYS A 1 198 ? 14.488 30.150 -37.500 1.00 70.62 198 LYS A N 1
ATOM 1566 C CA . LYS A 1 198 ? 15.421 29.362 -38.320 1.00 70.62 198 LYS A CA 1
ATOM 1567 C C . LYS A 1 198 ? 14.741 28.718 -39.534 1.00 70.62 198 LYS A C 1
ATOM 1569 O O . LYS A 1 198 ? 15.400 28.526 -40.548 1.00 70.62 198 LYS A O 1
ATOM 1574 N N . THR A 1 199 ? 13.441 28.422 -39.451 1.00 55.91 199 THR A N 1
ATOM 1575 C CA . THR A 1 199 ? 12.641 27.992 -40.607 1.00 55.91 199 THR A CA 1
ATOM 1576 C C . THR A 1 199 ? 12.214 29.156 -41.504 1.00 55.91 199 THR A C 1
ATOM 1578 O O . THR A 1 199 ? 12.013 28.931 -42.689 1.00 55.91 199 THR A O 1
ATOM 1581 N N . SER A 1 200 ? 12.105 30.390 -40.986 1.00 56.31 200 SER A N 1
ATOM 1582 C CA . SER A 1 200 ? 11.752 31.571 -41.794 1.00 56.31 200 SER A CA 1
ATOM 1583 C C . SER A 1 200 ? 12.948 32.223 -42.496 1.00 56.31 200 SER A C 1
ATOM 1585 O O . SER A 1 200 ? 12.785 32.737 -43.593 1.00 56.31 200 SER A O 1
ATOM 1587 N N . ASP A 1 201 ? 14.150 32.178 -41.911 1.00 57.09 201 ASP A N 1
ATOM 1588 C CA . ASP A 1 201 ? 15.384 32.699 -42.533 1.00 57.09 201 ASP A CA 1
ATOM 1589 C C . ASP A 1 201 ? 16.007 31.716 -43.561 1.00 57.09 201 ASP A C 1
ATOM 1591 O O . ASP A 1 201 ? 17.074 31.978 -44.112 1.00 57.09 201 ASP A O 1
ATOM 1595 N N . GLY A 1 202 ? 15.362 30.566 -43.819 1.00 58.75 202 GLY A N 1
ATOM 1596 C CA . GLY A 1 202 ? 15.922 29.444 -44.584 1.00 58.75 202 GLY A CA 1
ATOM 1597 C C . GLY A 1 202 ? 15.300 29.124 -45.951 1.00 58.75 202 GLY A C 1
ATOM 1598 O O . GLY A 1 202 ? 15.754 28.167 -46.575 1.00 58.75 202 GLY A O 1
ATOM 1599 N N . SER A 1 203 ? 14.299 29.858 -46.458 1.00 42.28 203 SER A N 1
ATOM 1600 C CA . SER A 1 203 ? 13.719 29.555 -47.782 1.00 42.28 203 SER A CA 1
ATOM 1601 C C . SER A 1 203 ? 13.184 30.777 -48.543 1.00 42.28 203 SER A C 1
ATOM 1603 O O . SER A 1 203 ? 12.200 31.385 -48.139 1.00 42.28 203 SER A O 1
ATOM 1605 N N . VAL A 1 204 ? 13.881 31.096 -49.642 1.00 45.38 204 VAL A N 1
ATOM 1606 C CA . VAL A 1 204 ? 13.434 31.405 -51.026 1.00 45.38 204 VAL A CA 1
ATOM 1607 C C . VAL A 1 204 ? 11.926 31.723 -51.245 1.00 45.38 204 VAL A C 1
ATOM 1609 O O . VAL A 1 204 ? 11.075 31.016 -50.709 1.00 45.38 204 VAL A O 1
ATOM 1612 N N . PRO A 1 205 ? 11.576 32.743 -52.068 1.00 54.22 205 PRO A N 1
ATOM 1613 C CA . PRO A 1 205 ? 10.222 33.313 -52.162 1.00 54.22 205 PRO A CA 1
ATOM 1614 C C . PRO A 1 205 ? 9.258 32.535 -53.088 1.00 54.22 205 PRO A C 1
ATOM 1616 O O . PRO A 1 205 ? 9.718 31.716 -53.882 1.00 54.22 205 PRO A O 1
ATOM 1619 N N . ILE A 1 206 ? 7.966 32.947 -53.071 1.00 45.50 206 ILE A N 1
ATOM 1620 C CA . ILE A 1 206 ? 6.863 32.763 -54.074 1.00 45.50 206 ILE A CA 1
ATOM 1621 C C . ILE A 1 206 ? 5.771 31.725 -53.666 1.00 45.50 206 ILE A C 1
ATOM 1623 O O . ILE A 1 206 ? 6.139 30.684 -53.129 1.00 45.50 206 ILE A O 1
ATOM 1627 N N . PRO A 1 207 ? 4.454 31.869 -54.003 1.00 45.81 207 PRO A N 1
ATOM 1628 C CA . PRO A 1 207 ? 3.568 33.033 -54.233 1.00 45.81 207 PRO A CA 1
ATOM 1629 C C . PRO A 1 207 ? 2.288 33.023 -53.343 1.00 45.81 207 PRO A C 1
ATOM 1631 O O . PRO A 1 207 ? 1.938 32.029 -52.711 1.00 45.81 207 PRO A O 1
ATOM 1634 N N . MET A 1 208 ? 1.532 34.127 -53.345 1.00 45.91 208 MET A N 1
ATOM 1635 C CA . MET A 1 208 ? 0.196 34.232 -52.730 1.00 45.91 208 MET A CA 1
ATOM 1636 C C . MET A 1 208 ? -0.878 33.433 -53.498 1.00 45.91 208 MET A C 1
ATOM 1638 O O . MET A 1 208 ? -0.876 33.489 -54.729 1.00 45.91 208 MET A O 1
ATOM 1642 N N . PRO A 1 209 ? -1.870 32.807 -52.829 1.00 42.41 209 PRO A N 1
ATOM 1643 C CA . PRO A 1 209 ? -3.122 32.428 -53.467 1.00 42.41 209 PRO A CA 1
ATOM 1644 C C . PRO A 1 209 ? -4.219 33.475 -53.218 1.00 42.41 209 PRO A C 1
ATOM 1646 O O . PRO A 1 209 ? -4.381 34.021 -52.126 1.00 42.41 209 PRO A O 1
ATOM 1649 N N . ALA A 1 210 ? -4.952 33.750 -54.291 1.00 40.31 210 ALA A N 1
ATOM 1650 C CA . ALA A 1 210 ? -6.020 34.723 -54.394 1.00 40.31 210 ALA A CA 1
ATOM 1651 C C . ALA A 1 210 ? -7.308 34.313 -53.656 1.00 40.31 210 ALA A C 1
ATOM 1653 O O . ALA A 1 210 ? -7.600 33.137 -53.454 1.00 40.31 210 ALA A O 1
ATOM 1654 N N . LEU A 1 211 ? -8.084 35.350 -53.325 1.00 43.69 211 LEU A N 1
ATOM 1655 C CA . LEU A 1 211 ? -9.510 35.380 -52.992 1.00 43.69 211 LEU A CA 1
ATOM 1656 C C . LEU A 1 211 ? -10.336 34.176 -53.497 1.00 43.69 211 LEU A C 1
ATOM 1658 O O . LEU A 1 211 ? -10.441 33.944 -54.699 1.00 43.69 211 LEU A O 1
ATOM 1662 N N . GLY A 1 212 ? -11.066 33.536 -52.579 1.00 34.66 212 GLY A N 1
ATOM 1663 C CA . GLY A 1 212 ? -12.091 32.535 -52.883 1.00 34.66 212 GLY A CA 1
ATOM 1664 C C . GLY A 1 212 ? -13.135 32.420 -51.768 1.00 34.66 212 GLY A C 1
ATOM 1665 O O . GLY A 1 212 ? -12.941 31.710 -50.794 1.00 34.66 212 GLY A O 1
ATOM 1666 N N . LYS A 1 213 ? -14.222 33.181 -51.926 1.00 40.44 213 LYS A N 1
ATOM 1667 C CA . LYS A 1 213 ? -15.520 33.173 -51.220 1.00 40.44 213 LYS A CA 1
ATOM 1668 C C . LYS A 1 213 ? -15.894 31.925 -50.386 1.00 40.44 213 LYS A C 1
ATOM 1670 O O . LYS A 1 213 ? -16.083 30.849 -50.936 1.00 40.44 213 LYS A O 1
ATOM 1675 N N . GLY A 1 214 ? -16.287 32.190 -49.132 1.00 35.66 214 GLY A N 1
ATOM 1676 C CA . GLY A 1 214 ? -17.582 31.745 -48.591 1.00 35.66 214 GLY A CA 1
ATOM 1677 C C . GLY A 1 214 ? -17.565 30.671 -47.498 1.00 35.66 214 GLY A C 1
ATOM 1678 O O . GLY A 1 214 ? -17.498 29.492 -47.812 1.00 35.66 214 GLY A O 1
ATOM 1679 N N . LYS A 1 215 ? -17.759 31.077 -46.231 1.00 33.16 215 LYS A N 1
ATOM 1680 C CA . LYS A 1 215 ? -18.958 30.811 -45.394 1.00 33.16 215 LYS A CA 1
ATOM 1681 C C . LYS A 1 215 ? -18.651 31.196 -43.935 1.00 33.16 215 LYS A C 1
ATOM 1683 O O . LYS A 1 215 ? -17.740 30.650 -43.328 1.00 33.16 215 LYS A O 1
ATOM 1688 N N . ARG A 1 216 ? -19.389 32.179 -43.410 1.00 44.34 216 ARG A N 1
ATOM 1689 C CA . ARG A 1 216 ? -19.400 32.562 -41.988 1.00 44.34 216 ARG A CA 1
ATOM 1690 C C . ARG A 1 216 ? -20.162 31.506 -41.189 1.00 44.34 216 ARG A C 1
ATOM 1692 O O . ARG A 1 216 ? -21.232 31.121 -41.655 1.00 44.34 216 ARG A O 1
ATOM 1699 N N . VAL A 1 217 ? -19.660 31.146 -40.010 1.00 42.03 217 VAL A N 1
ATOM 1700 C CA . VAL A 1 217 ? -20.459 30.927 -38.792 1.00 42.03 217 VAL A CA 1
ATOM 1701 C C . VAL A 1 217 ? -19.566 31.357 -37.620 1.00 42.03 217 VAL A C 1
ATOM 1703 O O . VAL A 1 217 ? -18.557 30.712 -37.344 1.00 42.03 217 VAL A O 1
ATOM 1706 N N . ASP A 1 218 ? -19.875 32.524 -37.058 1.00 45.28 218 ASP A N 1
ATOM 1707 C CA . ASP A 1 218 ? -19.527 32.907 -35.687 1.00 45.28 218 ASP A CA 1
ATOM 1708 C C . ASP A 1 218 ? -20.375 32.041 -34.754 1.00 45.28 218 ASP A C 1
ATOM 1710 O O . ASP A 1 218 ? -21.569 31.957 -35.007 1.00 45.28 218 ASP A O 1
ATOM 1714 N N . ASP A 1 219 ? -19.781 31.451 -33.717 1.00 44.03 219 ASP A N 1
ATOM 1715 C CA . ASP A 1 219 ? -20.449 31.141 -32.445 1.00 44.03 219 ASP A CA 1
ATOM 1716 C C . ASP A 1 219 ? -19.361 30.966 -31.368 1.00 44.03 219 ASP A C 1
ATOM 1718 O O . ASP A 1 219 ? -18.709 29.925 -31.240 1.00 44.03 219 ASP A O 1
ATOM 1722 N N . ASP A 1 220 ? -19.127 32.051 -30.627 1.00 50.50 220 ASP A N 1
ATOM 1723 C CA . ASP A 1 220 ? -18.594 32.038 -29.268 1.00 50.50 220 ASP A CA 1
ATOM 1724 C C . ASP A 1 220 ? -19.568 31.257 -28.368 1.00 50.50 220 ASP A C 1
ATOM 1726 O O . ASP A 1 220 ? -20.601 31.787 -27.972 1.00 50.50 220 ASP A O 1
ATOM 1730 N N . GLU A 1 221 ? -19.243 30.019 -27.993 1.00 52.75 221 GLU A N 1
ATOM 1731 C CA . GLU A 1 221 ? -19.965 29.307 -26.930 1.00 52.75 221 GLU A CA 1
ATOM 1732 C C . GLU A 1 221 ? -18.953 28.614 -26.007 1.00 52.75 221 GLU A C 1
ATOM 1734 O O . GLU A 1 221 ? -18.443 27.524 -26.268 1.00 52.75 221 GLU A O 1
ATOM 1739 N N . PHE A 1 222 ? -18.631 29.299 -24.910 1.00 40.66 222 PHE A N 1
ATOM 1740 C CA . PHE A 1 222 ? -17.983 28.740 -23.727 1.00 40.66 222 PHE A CA 1
ATOM 1741 C C . PHE A 1 222 ? -18.864 27.624 -23.130 1.00 40.66 222 PHE A C 1
ATOM 1743 O O . PHE A 1 222 ? -19.921 27.945 -22.587 1.00 40.66 222 PHE A O 1
ATOM 1750 N N . PRO A 1 223 ? -18.445 26.344 -23.070 1.00 55.69 223 PRO A N 1
ATOM 1751 C CA . PRO A 1 223 ? -19.170 25.369 -22.270 1.00 55.69 223 PRO A CA 1
ATOM 1752 C C . PRO A 1 223 ? -18.724 25.492 -20.808 1.00 55.69 223 PRO A C 1
ATOM 1754 O O . PRO A 1 223 ? -17.850 24.771 -20.321 1.00 55.69 223 PRO A O 1
ATOM 1757 N N . CYS A 1 224 ? -19.330 26.443 -20.099 1.00 37.09 224 CYS A N 1
ATOM 1758 C CA . CYS A 1 224 ? -19.433 26.410 -18.647 1.00 37.09 224 CYS A CA 1
ATOM 1759 C C . CYS A 1 224 ? -20.567 25.449 -18.256 1.00 37.09 224 CYS A C 1
ATOM 1761 O O . CYS A 1 224 ? -21.714 25.659 -18.627 1.00 37.09 224 CYS A O 1
ATOM 1763 N N . GLY A 1 225 ? -20.224 24.421 -17.478 1.00 38.81 225 GLY A N 1
ATOM 1764 C CA . GLY A 1 225 ? -21.061 23.862 -16.415 1.00 38.81 225 GLY A CA 1
ATOM 1765 C C . GLY A 1 225 ? -22.468 23.365 -16.761 1.00 38.81 225 GLY A C 1
ATOM 1766 O O . GLY A 1 225 ? -23.439 24.099 -16.638 1.00 38.81 225 GLY A O 1
ATOM 1767 N N . SER A 1 226 ? -22.613 22.055 -16.966 1.00 41.03 226 SER A N 1
ATOM 1768 C CA . SER A 1 226 ? -23.565 21.249 -16.179 1.00 41.03 226 SER A CA 1
ATOM 1769 C C . SER A 1 226 ? -23.457 19.754 -16.499 1.00 41.03 226 SER A C 1
ATOM 1771 O O . SER A 1 226 ? -23.433 19.319 -17.643 1.00 41.03 226 SER A O 1
ATOM 1773 N N . CYS A 1 227 ? -23.348 18.985 -15.420 1.00 43.69 227 CYS A N 1
ATOM 1774 C CA . CYS A 1 227 ? -23.493 17.544 -15.264 1.00 43.69 227 CYS A CA 1
ATOM 1775 C C . CYS A 1 227 ? -24.199 16.752 -16.385 1.00 43.69 227 CYS A C 1
ATOM 1777 O O . CYS A 1 227 ? -25.394 16.912 -16.610 1.00 43.69 227 CYS A O 1
ATOM 1779 N N . ALA A 1 228 ? -23.515 15.719 -16.883 1.00 49.38 228 ALA A N 1
ATOM 1780 C CA . ALA A 1 228 ? -24.145 14.461 -17.282 1.00 49.38 228 ALA A CA 1
ATOM 1781 C C . ALA A 1 228 ? -23.244 13.290 -16.849 1.00 49.38 228 ALA A C 1
ATOM 1783 O O . ALA A 1 228 ? -22.390 12.817 -17.595 1.00 49.38 228 ALA A O 1
ATOM 1784 N N . MET A 1 229 ? -23.413 12.845 -15.600 1.00 50.12 229 MET A N 1
ATOM 1785 C CA . MET A 1 229 ? -22.861 11.579 -15.111 1.00 50.12 229 MET A CA 1
ATOM 1786 C C . MET A 1 229 ? -23.629 10.437 -15.785 1.00 50.12 229 MET A C 1
ATOM 1788 O O . MET A 1 229 ? -24.656 9.982 -15.285 1.00 50.12 229 MET A O 1
ATOM 1792 N N . ALA A 1 230 ? -23.163 10.000 -16.953 1.00 56.66 230 ALA A N 1
ATOM 1793 C CA . ALA A 1 230 ? -23.670 8.798 -17.599 1.00 56.66 230 ALA A CA 1
ATOM 1794 C C . ALA A 1 230 ? -23.107 7.568 -16.869 1.00 56.66 230 ALA A C 1
ATOM 1796 O O . ALA A 1 230 ? -21.977 7.145 -17.114 1.00 56.66 230 ALA A O 1
ATOM 1797 N N . PHE A 1 231 ? -23.888 7.005 -15.947 1.00 46.12 231 PHE A N 1
ATOM 1798 C CA . PHE A 1 231 ? -23.604 5.695 -15.366 1.00 46.12 231 PHE A CA 1
ATOM 1799 C C . PHE A 1 231 ? -23.881 4.601 -16.413 1.00 46.12 231 PHE A C 1
ATOM 1801 O O . PHE A 1 231 ? -24.994 4.544 -16.944 1.00 46.12 231 PHE A O 1
ATOM 1808 N N . PRO A 1 232 ? -22.917 3.717 -16.724 1.00 61.44 232 PRO A N 1
ATOM 1809 C CA . PRO A 1 232 ? -23.160 2.586 -17.609 1.00 61.44 232 PRO A CA 1
ATOM 1810 C C . PRO A 1 232 ? -24.078 1.575 -16.911 1.00 61.44 232 PRO A C 1
ATOM 1812 O O . PRO A 1 232 ? -23.725 0.990 -15.887 1.00 61.44 232 PRO A O 1
ATOM 1815 N N . THR A 1 233 ? -25.273 1.370 -17.463 1.00 58.53 233 THR A N 1
ATOM 1816 C CA . THR A 1 233 ? -26.213 0.353 -16.990 1.00 58.53 233 THR A CA 1
ATOM 1817 C C . THR A 1 233 ? -25.683 -1.041 -17.325 1.00 58.53 233 THR A C 1
ATOM 1819 O O . THR A 1 233 ? -25.453 -1.402 -18.481 1.00 58.53 233 THR A O 1
ATOM 1822 N N . LEU A 1 234 ? -25.457 -1.826 -16.272 1.00 49.94 234 LEU A N 1
ATOM 1823 C CA . LEU A 1 234 ? -25.006 -3.210 -16.323 1.00 49.94 234 LEU A CA 1
ATOM 1824 C C . LEU A 1 234 ? -26.118 -4.079 -16.939 1.00 49.94 234 LEU A C 1
ATOM 1826 O O . LEU A 1 234 ? -27.161 -4.303 -16.326 1.00 49.94 234 LEU A O 1
ATOM 1830 N N . LYS A 1 235 ? -25.916 -4.549 -18.175 1.00 61.34 235 LYS A N 1
ATOM 1831 C CA . LYS A 1 235 ? -26.776 -5.552 -18.822 1.00 61.34 235 LYS A CA 1
ATOM 1832 C C . LYS A 1 235 ? -26.609 -6.889 -18.098 1.00 61.34 235 LYS A C 1
ATOM 1834 O O . LYS A 1 235 ? -25.594 -7.558 -18.262 1.00 61.34 235 LYS A O 1
ATOM 1839 N N . MET A 1 236 ? -27.610 -7.272 -17.313 1.00 55.25 236 MET A N 1
ATOM 1840 C CA . MET A 1 236 ? -27.724 -8.616 -16.752 1.00 55.25 236 MET A CA 1
ATOM 1841 C C . MET A 1 236 ? -28.157 -9.576 -17.869 1.00 55.25 236 MET A C 1
ATOM 1843 O O . MET A 1 236 ? -29.282 -9.498 -18.360 1.00 55.25 236 MET A O 1
ATOM 1847 N N . CYS A 1 237 ? -27.261 -10.467 -18.290 1.00 47.06 237 CYS A N 1
ATOM 1848 C CA . CYS A 1 237 ? -27.602 -11.614 -19.127 1.00 47.06 237 CYS A CA 1
ATOM 1849 C C . CYS A 1 237 ? -28.325 -12.657 -18.266 1.00 47.06 237 CYS A C 1
ATOM 1851 O O . CYS A 1 237 ? -27.686 -13.383 -17.511 1.00 47.06 237 CYS A O 1
ATOM 1853 N N . THR A 1 238 ? -29.648 -12.747 -18.379 1.00 51.69 238 THR A N 1
ATOM 1854 C CA . THR A 1 238 ? -30.414 -13.894 -17.877 1.00 51.69 238 THR A CA 1
ATOM 1855 C C . THR A 1 238 ? -30.567 -14.905 -19.004 1.00 51.69 238 THR A C 1
ATOM 1857 O O . THR A 1 238 ? -31.397 -14.738 -19.897 1.00 51.69 238 THR A O 1
ATOM 1860 N N . THR A 1 239 ? -29.733 -15.937 -18.979 1.00 55.16 239 THR A N 1
ATOM 1861 C CA . THR A 1 239 ? -29.898 -17.150 -19.782 1.00 55.16 239 THR A CA 1
ATOM 1862 C C . THR A 1 239 ? -30.549 -18.247 -18.942 1.00 55.16 239 THR A C 1
ATOM 1864 O O . THR A 1 239 ? -30.010 -18.575 -17.885 1.00 55.16 239 THR A O 1
ATOM 1867 N N . LEU A 1 240 ? -31.600 -18.851 -19.521 1.00 42.94 240 LEU A N 1
ATOM 1868 C CA . LEU A 1 240 ? -32.180 -20.186 -19.265 1.00 42.94 240 LEU A CA 1
ATOM 1869 C C . LEU A 1 240 ? -33.187 -20.297 -18.106 1.00 42.94 240 LEU A C 1
ATOM 1871 O O . LEU A 1 240 ? -33.107 -19.512 -17.159 1.00 42.94 240 LEU A O 1
ATO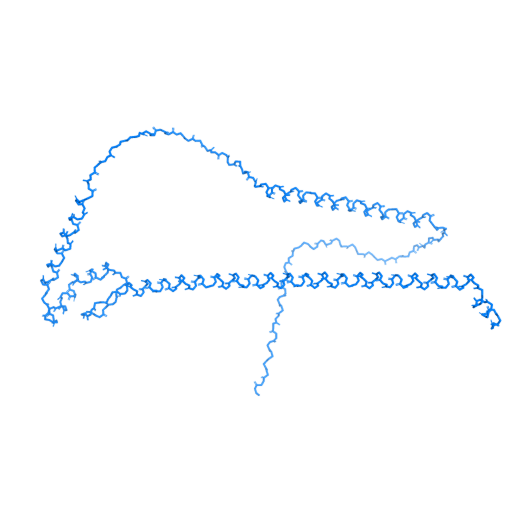M 1875 N N . PRO A 1 241 ? -34.152 -21.243 -18.162 1.00 58.88 241 PRO A N 1
ATOM 1876 C CA . PRO A 1 241 ? -34.219 -22.486 -18.960 1.00 58.88 241 PRO A CA 1
ATOM 1877 C C . PRO A 1 241 ? -35.015 -22.439 -20.270 1.00 58.88 241 PRO A C 1
ATOM 1879 O O . PRO A 1 241 ? -36.022 -21.702 -20.347 1.00 58.88 241 PRO A O 1
#

pLDDT: mean 74.29, std 20.15, range [31.09, 97.56]

Radius of gyration: 45.87 Å; chains: 1; bounding box: 85×60×121 Å